Protein AF-0000000085126436 (afdb_homodimer)

Nearest PDB structures (foldseek):
  7vwo-assembly3_I  TM=9.308E-01  e=1.544E-11  Mycobacterium tuberculosis H37Rv
  5x3t-assembly1_H  TM=7.734E-01  e=1.158E-04  Mycobacterium tuberculosis H37Rv
  5k8j-assembly1_B  TM=7.177E-01  e=8.552E-04  Caulobacter vibrioides CB15
  2fe1-assembly1_A-2  TM=6.523E-01  e=5.975E-03  Pyrobaculum aerophilum str. IM2
  3dbo-assembly1_B  TM=6.060E-01  e=8.595E-02  Mycobacterium tuberculosis H37Rv

InterPro domains:
  IPR002716 PIN domain [PF01850] (3-133)
  IPR006226 PIN domain toxin [TIGR00028] (2-133)
  IPR022907 VapC family [MF_00265] (1-141)
  IPR029060 PIN-like domain superfamily [SSF88723] (4-133)

Solvent-accessible surface area (backbone atoms only — not comparable to full-atom values): 15044 Å² total; per-residue (Å²): 63,29,66,38,42,67,36,53,50,21,40,72,31,85,86,36,88,43,13,67,61,29,34,53,49,49,53,50,46,47,54,42,5,59,70,68,51,46,30,36,46,43,59,68,34,55,51,47,36,49,18,51,48,29,16,66,90,77,27,92,73,39,45,54,55,68,57,51,50,48,52,51,50,54,50,58,68,35,59,42,33,40,66,34,76,47,46,77,26,56,69,47,31,54,48,50,34,63,76,66,67,41,44,19,86,42,34,66,59,42,46,53,41,13,44,26,63,69,69,70,37,31,39,36,28,69,58,68,72,49,64,80,69,36,57,73,92,30,47,45,68,48,76,78,117,63,30,66,37,40,67,36,52,49,20,39,72,31,85,86,35,89,42,13,67,60,28,34,53,49,51,53,49,46,47,54,41,6,58,71,68,50,46,32,34,45,44,60,68,35,55,50,48,35,50,19,50,49,30,16,65,90,77,27,93,74,40,44,54,55,68,58,52,51,49,51,51,50,54,50,57,68,35,59,42,34,40,65,34,78,46,47,76,28,58,69,47,28,54,48,51,35,63,76,65,68,42,44,20,88,42,34,66,60,44,45,54,41,13,42,27,62,70,70,69,36,31,39,37,29,68,60,67,69,49,64,81,68,36,57,72,92,31,47,44,68,49,75,76,117

Sequence (290 aa):
MTPDVNLLVAASRSDHPHHSVARDWLEQAMADASQGVLLKLQPMVVASFLRLVTHPKIFVNPTPMAEALRFIDALLASPGVEQAVLGAEWPALRQLCADKALAANDVPDAWLAAAAIHQGEHVVSFDADFKRLLPRSQFTRLAPQMTPDVNLLVAASRSDHPHHSVARDWLEQAMADASQGVLLKLQPMVVASFLRLVTHPKIFVNPTPMAEALRFIDALLASPGVEQAVLGAEWPALRQLCADKALAANDVPDAWLAAAAIHQGEHVVSFDADFKRLLPRSQFTRLAPQ

Radius of gyration: 18.79 Å; Cα contacts (8 Å, |Δi|>4): 500; chains: 2; bounding box: 41×54×47 Å

pLDDT: mean 96.48, std 4.29, range [61.47, 98.81]

Foldseek 3Di:
DEEALVLLLLCLDPPHQQNVLSVVVLVVCLVVLQVPNAYEYEPVSLVVNLPQQQPCVNDVDRDDSVSSVVSVVVQCPGHRYYYDDDDPLVVQLVCLCVVVVDDDPCSVLSSVLSSCVVVVAAYEECDPCCVSRHPPSRYDHRDRD/DEEALVLLLLCLDPPRQQNVLSVVVLVVCLVVLQVPNAYEYEPVSLVVNLPQQQPCVNDVDRDDSVSSVVSVVVQCVGHRYYYDDDDPLVVQLVCLCVVVVDDDPCSVLSSVLSSCVVVVAAYEECDPCCVSRHPPSRYDHRDRD

Structure (mmCIF, N/CA/C/O backbone):
data_AF-0000000085126436-model_v1
#
loop_
_entity.id
_entity.type
_entity.pdbx_description
1 polymer 'Ribonuclease VapC'
#
loop_
_atom_site.group_PDB
_atom_site.id
_atom_site.type_symbol
_atom_site.label_atom_id
_atom_site.label_alt_id
_atom_site.label_comp_id
_atom_site.label_asym_id
_atom_site.label_entity_id
_atom_sit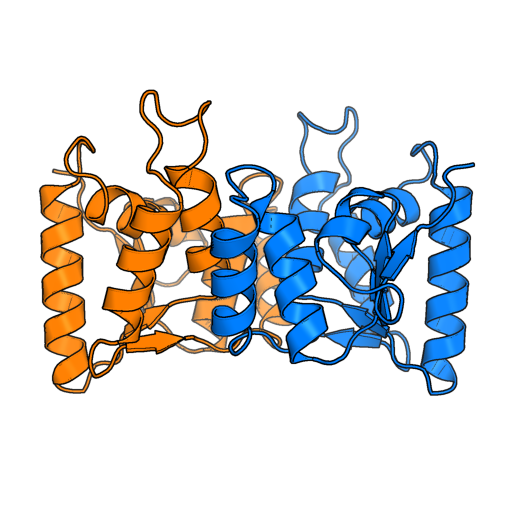e.label_seq_id
_atom_site.pdbx_PDB_ins_code
_atom_site.Cartn_x
_atom_site.Cartn_y
_atom_site.Cartn_z
_atom_site.occupancy
_atom_site.B_iso_or_equiv
_atom_site.auth_seq_id
_atom_site.auth_comp_id
_atom_site.auth_asym_id
_atom_site.auth_atom_id
_atom_site.pdbx_PDB_model_num
ATOM 1 N N . MET A 1 1 ? 9.5 -16.156 0.396 1 95.75 1 MET A N 1
ATOM 2 C CA . MET A 1 1 ? 9.367 -15.633 -0.962 1 95.75 1 MET A CA 1
ATOM 3 C C . MET A 1 1 ? 8.117 -14.773 -1.099 1 95.75 1 MET A C 1
ATOM 5 O O . MET A 1 1 ? 7.098 -15.047 -0.456 1 95.75 1 MET A O 1
ATOM 9 N N . THR A 1 2 ? 8.203 -13.773 -1.992 1 98.12 2 THR A N 1
ATOM 10 C CA . THR A 1 2 ? 7.055 -12.898 -2.215 1 98.12 2 THR A CA 1
ATOM 11 C C . THR A 1 2 ? 6.996 -12.438 -3.67 1 98.12 2 THR A C 1
ATOM 13 O O . THR A 1 2 ? 8 -11.984 -4.223 1 98.12 2 THR A O 1
ATOM 16 N N . PRO A 1 3 ? 5.863 -12.617 -4.336 1 98.56 3 PRO A N 1
ATOM 17 C CA . PRO A 1 3 ? 5.715 -12.172 -5.723 1 98.56 3 PRO A CA 1
ATOM 18 C C . PRO A 1 3 ? 5.426 -10.68 -5.836 1 98.56 3 PRO A C 1
ATOM 20 O O . PRO A 1 3 ? 4.742 -10.109 -4.98 1 98.56 3 PRO A O 1
ATOM 23 N N . ASP A 1 4 ? 5.93 -10.086 -6.902 1 98.12 4 ASP A N 1
ATOM 24 C CA . ASP A 1 4 ? 5.496 -8.742 -7.277 1 98.12 4 ASP A CA 1
ATOM 25 C C . ASP A 1 4 ? 4.098 -8.766 -7.891 1 98.12 4 ASP A C 1
ATOM 27 O O . ASP A 1 4 ? 3.584 -9.836 -8.227 1 98.12 4 ASP A O 1
ATOM 31 N N . VAL A 1 5 ? 3.588 -7.598 -8.117 1 98.25 5 VAL A N 1
ATOM 32 C CA . VAL A 1 5 ? 2.191 -7.5 -8.531 1 98.25 5 VAL A CA 1
ATOM 33 C C . VAL A 1 5 ? 2.043 -7.988 -9.969 1 98.25 5 VAL A C 1
ATOM 35 O O . VAL A 1 5 ? 1.067 -8.664 -10.305 1 98.25 5 VAL A O 1
ATOM 38 N N . ASN A 1 6 ? 3.031 -7.719 -10.805 1 96.19 6 ASN A N 1
ATOM 39 C CA . ASN A 1 6 ? 2.928 -8.102 -12.211 1 96.19 6 ASN A CA 1
ATOM 40 C C . ASN A 1 6 ? 2.881 -9.617 -12.383 1 96.19 6 ASN A C 1
ATOM 42 O O . ASN A 1 6 ? 2.242 -10.117 -13.305 1 96.19 6 ASN A O 1
ATOM 46 N N . LEU A 1 7 ? 3.543 -10.273 -11.516 1 97.56 7 LEU A N 1
ATOM 47 C CA . LEU A 1 7 ? 3.52 -11.734 -11.555 1 97.56 7 LEU A CA 1
ATOM 48 C C . LEU A 1 7 ? 2.129 -12.266 -11.219 1 97.56 7 LEU A C 1
ATOM 50 O O . LEU A 1 7 ? 1.627 -13.164 -11.891 1 97.56 7 LEU A O 1
ATOM 54 N N . LEU A 1 8 ? 1.479 -11.688 -10.227 1 98.38 8 LEU A N 1
ATOM 55 C CA . LEU A 1 8 ? 0.127 -12.102 -9.867 1 98.38 8 LEU A CA 1
ATOM 56 C C . LEU A 1 8 ? -0.859 -11.766 -10.977 1 98.38 8 LEU A C 1
ATOM 58 O O . LEU A 1 8 ? -1.759 -12.547 -11.281 1 98.38 8 LEU A O 1
ATOM 62 N N . VAL A 1 9 ? -0.71 -10.562 -11.539 1 98.25 9 VAL A N 1
ATOM 63 C CA . VAL A 1 9 ? -1.564 -10.156 -12.648 1 98.25 9 VAL A CA 1
ATOM 64 C C . VAL A 1 9 ? -1.434 -11.164 -13.797 1 98.25 9 VAL A C 1
ATOM 66 O O . VAL A 1 9 ? -2.438 -11.672 -14.305 1 98.25 9 VAL A O 1
ATOM 69 N N . ALA A 1 10 ? -0.238 -11.5 -14.156 1 97.62 10 ALA A N 1
ATOM 70 C CA . ALA A 1 10 ? 0.021 -12.43 -15.242 1 97.62 10 ALA A CA 1
ATOM 71 C C . ALA A 1 10 ? -0.534 -13.82 -14.922 1 97.62 10 ALA A C 1
ATOM 73 O O . ALA A 1 10 ? -1.089 -14.484 -15.797 1 97.62 10 ALA A O 1
ATOM 74 N N . ALA A 1 11 ? -0.375 -14.258 -13.688 1 98.06 11 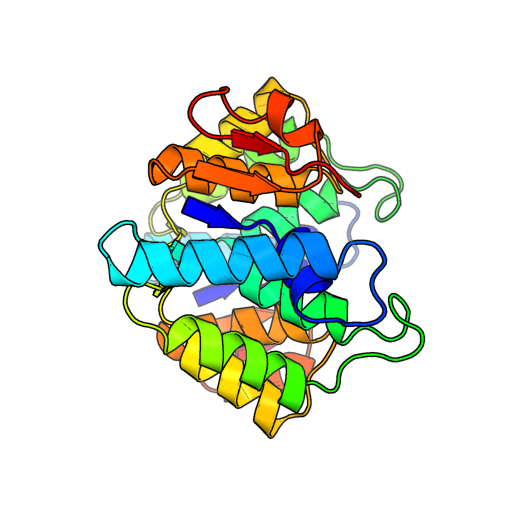ALA A N 1
ATOM 75 C CA . ALA A 1 11 ? -0.812 -15.586 -13.273 1 98.06 11 ALA A CA 1
ATOM 76 C C . ALA A 1 11 ? -2.336 -15.688 -13.266 1 98.06 11 ALA A C 1
ATOM 78 O O . ALA A 1 11 ? -2.895 -16.766 -13.5 1 98.06 11 ALA A O 1
ATOM 79 N N . SER A 1 12 ? -3.008 -14.555 -13.023 1 97.81 12 SER A N 1
ATOM 80 C CA . SER A 1 12 ? -4.453 -14.562 -12.82 1 97.81 12 SER A CA 1
ATOM 81 C C . SER A 1 12 ? -5.203 -14.445 -14.141 1 97.81 12 SER A C 1
ATOM 83 O O . SER A 1 12 ? -6.395 -14.758 -14.211 1 97.81 12 SER A O 1
ATOM 85 N N . ARG A 1 13 ? -4.539 -13.953 -15.117 1 96.06 13 ARG A N 1
ATOM 86 C CA . ARG A 1 13 ? -5.215 -13.664 -16.375 1 96.06 13 ARG A CA 1
ATOM 87 C C . ARG A 1 13 ? -4.707 -14.57 -17.5 1 96.06 13 ARG A C 1
ATOM 89 O O . ARG A 1 13 ? -3.559 -14.445 -17.938 1 96.06 13 ARG A O 1
ATOM 96 N N . SER A 1 14 ? -5.57 -15.328 -18.109 1 93.56 14 SER A N 1
ATOM 97 C CA . SER A 1 14 ? -5.191 -16.281 -19.141 1 93.56 14 SER A CA 1
ATOM 98 C C . SER A 1 14 ? -4.801 -15.578 -20.438 1 93.56 14 SER A C 1
ATOM 100 O O . SER A 1 14 ? -4.105 -16.156 -21.281 1 93.56 14 SER A O 1
ATOM 102 N N . ASP A 1 15 ? -5.27 -14.352 -20.672 1 92.69 15 ASP A N 1
ATOM 103 C CA . ASP A 1 15 ? -4.984 -13.609 -21.891 1 92.69 15 ASP A CA 1
ATOM 104 C C . ASP A 1 15 ? -3.674 -12.828 -21.766 1 92.69 15 ASP A C 1
ATOM 106 O O . ASP A 1 15 ? -3.234 -12.188 -22.734 1 92.69 15 ASP A O 1
ATOM 110 N N . HIS A 1 16 ? -3.051 -12.914 -20.641 1 93.25 16 HIS A N 1
ATOM 111 C CA . HIS A 1 16 ? -1.775 -12.234 -20.453 1 93.25 16 HIS A CA 1
ATOM 112 C C . HIS A 1 16 ? -0.648 -12.961 -21.172 1 93.25 16 HIS A C 1
ATOM 114 O O . HIS A 1 16 ? -0.57 -14.195 -21.125 1 93.25 16 HIS A O 1
ATOM 120 N N . PRO A 1 17 ? 0.275 -12.258 -21.766 1 92.81 17 PRO A N 1
ATOM 121 C CA . PRO A 1 17 ? 1.349 -12.883 -22.547 1 92.81 17 PRO A CA 1
ATOM 122 C C . PRO A 1 17 ? 2.246 -13.781 -21.703 1 92.81 17 PRO A C 1
ATOM 124 O O . PRO A 1 17 ? 2.791 -14.766 -22.203 1 92.81 17 PRO A O 1
ATOM 127 N N . HIS A 1 18 ? 2.385 -13.484 -20.438 1 94.62 18 HIS A N 1
ATOM 128 C CA . HIS A 1 18 ? 3.27 -14.234 -19.562 1 94.62 18 HIS A CA 1
ATOM 129 C C . HIS A 1 18 ? 2.477 -15.148 -18.625 1 94.62 18 HIS A C 1
ATOM 131 O O . HIS A 1 18 ? 2.959 -15.523 -17.562 1 94.62 18 HIS A O 1
ATOM 137 N N . HIS A 1 19 ? 1.284 -15.453 -19.031 1 96.44 19 HIS A N 1
ATOM 138 C CA . HIS A 1 19 ? 0.383 -16.203 -18.172 1 96.44 19 HIS A CA 1
ATOM 139 C C . HIS A 1 19 ? 0.98 -17.562 -17.797 1 96.44 19 HIS A C 1
ATOM 141 O O . HIS A 1 19 ? 1.058 -17.906 -16.625 1 96.44 19 HIS A O 1
ATOM 147 N N . SER A 1 20 ? 1.48 -18.266 -18.766 1 96.31 20 SER A N 1
ATOM 148 C CA . SER A 1 20 ? 1.938 -19.625 -18.531 1 96.31 20 SER A CA 1
ATOM 149 C C . SER A 1 20 ? 3.111 -19.672 -17.562 1 96.31 20 SER A C 1
ATOM 151 O O . SER A 1 20 ? 3.107 -20.438 -16.594 1 96.31 20 SER A O 1
ATOM 153 N N . VAL A 1 21 ? 4.055 -18.812 -17.734 1 96.5 21 VAL A N 1
ATOM 154 C CA . VAL A 1 21 ? 5.242 -18.797 -16.891 1 96.5 21 VAL A CA 1
ATOM 155 C C . VAL A 1 21 ? 4.859 -18.344 -15.484 1 96.5 21 VAL A C 1
ATOM 157 O O . VAL A 1 21 ? 5.336 -18.906 -14.492 1 96.5 21 VAL A O 1
ATOM 160 N N . ALA A 1 22 ? 4.039 -17.375 -15.367 1 97.81 22 ALA A N 1
ATOM 161 C CA . ALA A 1 22 ? 3.607 -16.844 -14.078 1 97.81 22 ALA A CA 1
ATOM 162 C C . ALA A 1 22 ? 2.789 -17.875 -13.312 1 97.81 22 ALA A C 1
ATOM 164 O O . ALA A 1 22 ? 2.998 -18.078 -12.109 1 97.81 22 ALA A O 1
ATOM 165 N N . ARG A 1 23 ? 1.907 -18.531 -14.047 1 97.44 23 ARG A N 1
ATOM 166 C CA . ARG A 1 23 ? 1.066 -19.547 -13.43 1 97.44 23 ARG A CA 1
ATOM 167 C C . ARG A 1 23 ? 1.904 -20.719 -12.93 1 97.44 23 ARG A C 1
ATOM 169 O O . ARG A 1 23 ? 1.708 -21.203 -11.812 1 97.44 23 ARG A O 1
ATOM 176 N N . ASP A 1 24 ? 2.758 -21.141 -13.742 1 97.31 24 ASP A N 1
ATOM 177 C CA . ASP A 1 24 ? 3.629 -22.25 -13.367 1 97.31 24 ASP A CA 1
ATOM 178 C C . ASP A 1 24 ? 4.441 -21.922 -12.117 1 97.31 24 ASP A C 1
ATOM 180 O O . ASP A 1 24 ? 4.555 -22.734 -11.211 1 97.31 24 ASP A O 1
ATOM 184 N N . TRP A 1 25 ? 4.984 -20.766 -12.086 1 97.62 25 TRP A N 1
ATOM 185 C CA . TRP A 1 25 ? 5.75 -20.328 -10.922 1 97.62 25 TRP A CA 1
ATOM 186 C C . TRP A 1 25 ? 4.871 -20.297 -9.672 1 97.62 25 TRP A C 1
ATOM 188 O O . TRP A 1 25 ? 5.273 -20.781 -8.609 1 97.62 25 TRP A O 1
ATOM 198 N N . LEU A 1 26 ? 3.73 -19.719 -9.805 1 97.94 26 LEU A N 1
ATOM 199 C CA . LEU A 1 26 ? 2.836 -19.578 -8.664 1 97.94 26 LEU A CA 1
ATOM 200 C C . LEU A 1 26 ? 2.416 -20.938 -8.125 1 97.94 26 LEU A C 1
ATOM 202 O O . LEU A 1 26 ? 2.387 -21.141 -6.91 1 97.94 26 LEU A O 1
ATOM 206 N N . GLU A 1 27 ? 2.109 -21.828 -9.008 1 97.31 27 GLU A N 1
ATOM 207 C CA . GLU A 1 27 ? 1.733 -23.188 -8.609 1 97.31 27 GLU A CA 1
ATOM 208 C C . GLU A 1 27 ? 2.873 -23.875 -7.867 1 97.31 27 GLU A C 1
ATOM 210 O O . GLU A 1 27 ? 2.648 -24.531 -6.848 1 97.31 27 GLU A O 1
ATOM 215 N N . GLN A 1 28 ? 4.012 -23.703 -8.391 1 97.44 28 GLN A N 1
ATOM 216 C CA . GLN A 1 28 ? 5.176 -24.281 -7.727 1 97.44 28 GLN A CA 1
ATOM 217 C C . GLN A 1 28 ? 5.418 -23.625 -6.367 1 97.44 28 GLN A C 1
ATOM 219 O O . GLN A 1 28 ? 5.734 -24.312 -5.391 1 97.44 28 GLN A O 1
ATOM 224 N N . ALA A 1 29 ? 5.336 -22.297 -6.312 1 97.5 29 ALA A N 1
ATOM 225 C CA . ALA A 1 29 ? 5.52 -21.578 -5.062 1 97.5 29 ALA A CA 1
ATOM 226 C C . ALA A 1 29 ? 4.52 -22.031 -4.008 1 97.5 29 ALA A C 1
ATOM 228 O O . ALA A 1 29 ? 4.863 -22.172 -2.832 1 97.5 29 ALA A O 1
ATOM 229 N N . MET A 1 30 ? 3.303 -22.297 -4.457 1 97 30 MET A N 1
ATOM 230 C CA . MET A 1 30 ? 2.266 -22.766 -3.545 1 97 30 MET A CA 1
ATOM 231 C C . MET A 1 30 ? 2.564 -24.188 -3.066 1 97 30 MET A C 1
ATOM 233 O O . MET A 1 30 ? 2.348 -24.5 -1.897 1 97 30 MET A O 1
ATOM 237 N N . ALA A 1 31 ? 3.023 -24.984 -3.977 1 97.12 31 ALA A N 1
ATOM 238 C CA . ALA A 1 31 ? 3.422 -26.328 -3.602 1 97.12 31 ALA A CA 1
ATOM 239 C C . ALA A 1 31 ? 4.562 -26.312 -2.59 1 97.12 31 ALA A C 1
ATOM 241 O O . ALA A 1 31 ? 4.539 -27.047 -1.599 1 97.12 31 ALA A O 1
ATOM 242 N N . ASP A 1 32 ? 5.547 -25.516 -2.824 1 97.25 32 ASP A N 1
ATOM 243 C CA . ASP A 1 32 ? 6.676 -25.375 -1.91 1 97.25 32 ASP A CA 1
ATOM 244 C C . ASP A 1 32 ? 6.219 -24.844 -0.553 1 97.25 32 ASP A C 1
ATOM 246 O O . ASP A 1 32 ? 6.734 -25.266 0.487 1 97.25 32 ASP A O 1
ATOM 250 N N . ALA A 1 33 ? 5.301 -23.875 -0.624 1 96.69 33 ALA A N 1
ATOM 251 C CA . ALA A 1 33 ? 4.773 -23.297 0.609 1 96.69 33 ALA A CA 1
ATOM 252 C C . ALA A 1 33 ? 4.133 -24.359 1.489 1 96.69 33 ALA A C 1
ATOM 254 O O . ALA A 1 33 ? 4.27 -24.328 2.715 1 96.69 33 ALA A O 1
ATOM 255 N N . SER A 1 34 ? 3.477 -25.266 0.852 1 95.69 34 SER A N 1
ATOM 256 C CA . SER A 1 34 ? 2.826 -26.344 1.591 1 95.69 34 SER A CA 1
ATOM 257 C C . SER A 1 34 ? 3.852 -27.266 2.223 1 95.69 34 SER A C 1
ATOM 259 O O . SER A 1 34 ? 3.523 -28.047 3.125 1 95.69 34 SER A O 1
ATOM 261 N N . GLN A 1 35 ? 5.047 -27.141 1.757 1 96.06 35 GLN A N 1
ATOM 262 C CA . GLN A 1 35 ? 6.113 -28 2.266 1 96.06 35 GLN A CA 1
ATOM 263 C C . GLN A 1 35 ? 7.059 -27.234 3.178 1 96.06 35 GLN A C 1
ATOM 265 O O . GLN A 1 35 ? 8.125 -27.719 3.537 1 96.06 35 GLN A O 1
ATOM 270 N N . GLY A 1 36 ? 6.762 -26.047 3.459 1 93.75 36 GLY A N 1
ATOM 271 C CA . GLY A 1 36 ? 7.52 -25.375 4.504 1 93.75 36 GLY A CA 1
ATOM 272 C C . GLY A 1 36 ? 8.195 -24.094 4.027 1 93.75 36 GLY A C 1
ATOM 273 O O . GLY A 1 36 ? 8.664 -23.297 4.836 1 93.75 36 GLY A O 1
ATOM 274 N N . VAL A 1 37 ? 8.328 -23.891 2.715 1 93.88 37 VAL A N 1
ATOM 275 C CA . VAL A 1 37 ? 8.867 -22.641 2.188 1 93.88 37 VAL A CA 1
ATOM 276 C C . VAL A 1 37 ? 7.746 -21.609 2.049 1 93.88 37 VAL A C 1
ATOM 278 O O . VAL A 1 37 ? 7.125 -21.5 0.989 1 93.88 37 VAL A O 1
ATOM 281 N N . LEU A 1 38 ? 7.574 -20.828 2.982 1 95.81 38 LEU A N 1
ATOM 282 C CA . LEU A 1 38 ? 6.402 -19.953 3.084 1 95.81 38 LEU A CA 1
ATOM 283 C C . LEU A 1 38 ? 6.34 -18.984 1.909 1 95.81 38 LEU A C 1
ATOM 285 O O . LEU A 1 38 ? 7.375 -18.5 1.442 1 95.81 38 LEU A O 1
ATOM 289 N N . LEU A 1 39 ? 5.184 -18.766 1.396 1 98.12 39 LEU A N 1
ATOM 290 C CA . LEU A 1 39 ? 4.871 -17.719 0.421 1 98.12 39 LEU A CA 1
ATOM 291 C C . LEU A 1 39 ? 4.141 -16.562 1.081 1 98.12 39 LEU A C 1
ATOM 293 O O . LEU A 1 39 ? 3.057 -16.734 1.644 1 98.12 39 LEU A O 1
ATOM 297 N N . LYS A 1 40 ? 4.75 -15.414 1.024 1 98.19 40 LYS A N 1
ATOM 298 C CA . LYS A 1 40 ? 4.172 -14.234 1.674 1 98.19 40 LYS A CA 1
ATOM 299 C C . LYS A 1 40 ? 3.551 -13.289 0.648 1 98.19 40 LYS A C 1
ATOM 301 O O . LYS A 1 40 ? 4.207 -12.898 -0.316 1 98.19 40 LYS A O 1
ATOM 306 N N . LEU A 1 41 ? 2.307 -13 0.815 1 98.38 41 LEU A N 1
ATOM 307 C CA . LEU A 1 41 ? 1.652 -11.961 0.023 1 98.38 41 LEU A CA 1
ATOM 308 C C . LEU A 1 41 ? 1.705 -10.617 0.736 1 98.38 41 LEU A C 1
ATOM 310 O O . LEU A 1 41 ? 1.161 -10.469 1.833 1 98.38 41 LEU A O 1
ATOM 314 N N . GLN A 1 42 ? 2.357 -9.719 0.099 1 98.69 42 GLN A N 1
ATOM 315 C CA . GLN A 1 42 ? 2.441 -8.375 0.677 1 98.69 42 GLN A CA 1
ATOM 316 C C . GLN A 1 42 ? 1.123 -7.629 0.519 1 98.69 42 GLN A C 1
ATOM 318 O O . GLN A 1 42 ? 0.5 -7.672 -0.544 1 98.69 42 GLN A O 1
ATOM 323 N N . PRO A 1 43 ? 0.708 -6.812 1.547 1 98.69 43 PRO A N 1
ATOM 324 C CA . PRO A 1 43 ? -0.555 -6.07 1.467 1 98.69 43 PRO A CA 1
ATOM 325 C C . PRO A 1 43 ? -0.62 -5.145 0.256 1 98.69 43 PRO A C 1
ATOM 327 O O . PRO A 1 43 ? -1.654 -5.066 -0.411 1 98.69 43 PRO A O 1
ATOM 330 N N . MET A 1 44 ? 0.469 -4.473 -0.057 1 98.62 44 MET A N 1
ATOM 331 C CA . MET A 1 44 ? 0.424 -3.531 -1.172 1 98.62 44 MET A CA 1
ATOM 332 C C . MET A 1 44 ? 0.322 -4.27 -2.502 1 98.62 44 MET A C 1
ATOM 334 O O . MET A 1 44 ? -0.242 -3.744 -3.465 1 98.62 44 MET A O 1
ATOM 338 N N . VAL A 1 45 ? 0.841 -5.492 -2.578 1 98.75 45 VAL A N 1
ATOM 339 C CA . VAL A 1 45 ? 0.754 -6.289 -3.797 1 98.75 45 VAL A CA 1
ATOM 340 C C . VAL A 1 45 ? -0.687 -6.746 -4.016 1 98.75 45 VAL A C 1
ATOM 342 O O . VAL A 1 45 ? -1.206 -6.676 -5.133 1 98.75 45 VAL A O 1
ATOM 345 N N . VAL A 1 46 ? -1.343 -7.141 -2.922 1 98.75 46 VAL A N 1
ATOM 346 C CA . VAL A 1 46 ? -2.736 -7.57 -2.984 1 98.75 46 VAL A CA 1
ATOM 347 C C . VAL A 1 46 ? -3.615 -6.406 -3.434 1 98.75 46 VAL A C 1
ATOM 349 O O . VAL A 1 46 ? -4.414 -6.543 -4.363 1 98.75 46 VAL A O 1
ATOM 352 N N . ALA A 1 47 ? -3.471 -5.25 -2.809 1 98.75 47 ALA A N 1
ATOM 353 C CA . ALA A 1 47 ? -4.27 -4.074 -3.158 1 98.75 47 ALA A CA 1
ATOM 354 C C . ALA A 1 47 ? -3.994 -3.635 -4.594 1 98.75 47 ALA A C 1
ATOM 356 O O . ALA A 1 47 ? -4.922 -3.305 -5.336 1 98.75 47 ALA A O 1
ATOM 357 N N . SER A 1 48 ? -2.74 -3.619 -5 1 98.62 48 SER A N 1
ATOM 358 C CA . SER A 1 48 ? -2.375 -3.238 -6.359 1 98.62 48 SER A CA 1
ATOM 359 C C . SER A 1 48 ? -2.936 -4.223 -7.383 1 98.62 48 SER A C 1
ATOM 361 O O . SER A 1 48 ? -3.379 -3.824 -8.461 1 98.62 48 SER A O 1
ATOM 363 N N . PHE A 1 49 ? -2.859 -5.504 -7.078 1 98.75 49 PHE A N 1
ATOM 364 C CA . PHE A 1 49 ? -3.436 -6.527 -7.941 1 98.75 49 PHE A CA 1
ATOM 365 C C . PHE A 1 49 ? -4.91 -6.25 -8.203 1 98.75 49 PHE A C 1
ATOM 367 O O . PHE A 1 49 ? -5.344 -6.199 -9.352 1 98.75 49 PHE A O 1
ATOM 374 N N . LEU A 1 50 ? -5.691 -6.02 -7.098 1 98.81 50 LEU A N 1
ATOM 375 C CA . LEU A 1 50 ? -7.113 -5.738 -7.234 1 98.81 50 LEU A CA 1
ATOM 376 C C . LEU A 1 50 ? -7.344 -4.504 -8.102 1 98.81 50 LEU A C 1
ATOM 378 O O . LEU A 1 50 ? -8.188 -4.523 -9.008 1 98.81 50 LEU A O 1
ATOM 382 N N . ARG A 1 51 ? -6.594 -3.516 -7.809 1 98.62 51 ARG A N 1
ATOM 383 C CA . ARG A 1 51 ? -6.738 -2.275 -8.562 1 98.62 51 ARG A CA 1
ATOM 384 C C . ARG A 1 51 ? -6.465 -2.5 -10.047 1 98.62 51 ARG A C 1
ATOM 386 O O . ARG A 1 51 ? -7.277 -2.127 -10.898 1 98.62 51 ARG A O 1
ATOM 393 N N . LEU A 1 52 ? -5.367 -3.133 -10.367 1 98 52 LEU A N 1
ATOM 394 C CA . LEU A 1 52 ? -4.898 -3.252 -11.742 1 98 52 LEU A CA 1
ATOM 395 C C . LEU A 1 52 ? -5.832 -4.141 -12.555 1 98 52 LEU A C 1
ATOM 397 O O . LEU A 1 52 ? -6.277 -3.754 -13.641 1 98 52 LEU A O 1
ATOM 401 N N . VAL A 1 53 ? -6.211 -5.266 -12.117 1 98.12 53 VAL A N 1
ATOM 402 C CA . VAL A 1 53 ? -6.918 -6.242 -12.938 1 98.12 53 VAL A CA 1
ATOM 403 C C . VAL A 1 53 ? -8.359 -5.793 -13.148 1 98.12 53 VAL A C 1
ATOM 405 O O . VAL A 1 53 ? -9.031 -6.25 -14.07 1 98.12 53 VAL A O 1
ATOM 408 N N . THR A 1 54 ? -8.836 -4.859 -12.266 1 98.38 54 THR A N 1
ATOM 409 C CA . THR A 1 54 ? -10.219 -4.406 -12.391 1 98.38 54 THR A CA 1
ATOM 410 C C . THR A 1 54 ? -10.289 -3.066 -13.117 1 98.38 54 THR A C 1
ATOM 412 O O . THR A 1 54 ? -11.367 -2.479 -13.25 1 98.38 54 THR A O 1
ATOM 415 N N . HIS A 1 55 ? -9.172 -2.602 -13.57 1 97.69 55 HIS A N 1
ATOM 416 C CA . HIS A 1 55 ? -9.109 -1.255 -14.125 1 97.69 55 HIS A CA 1
ATOM 417 C C . HIS A 1 55 ? -9.477 -1.255 -15.609 1 97.69 55 HIS A C 1
ATOM 419 O O . HIS A 1 55 ? -8.758 -1.829 -16.438 1 97.69 55 HIS A O 1
ATOM 425 N N . PRO A 1 56 ? -10.477 -0.514 -15.984 1 94.81 56 PRO A N 1
ATOM 426 C CA . PRO A 1 56 ? -10.945 -0.561 -17.375 1 94.81 56 PRO A CA 1
ATOM 427 C C . PRO A 1 56 ? -10 0.139 -18.344 1 94.81 56 PRO A C 1
ATOM 429 O O . PRO A 1 56 ? -10.078 -0.079 -19.547 1 94.81 56 PRO A O 1
ATOM 432 N N . LYS A 1 57 ? -9.172 0.986 -17.891 1 94.12 57 LYS A N 1
ATOM 433 C CA . LYS A 1 57 ? -8.219 1.667 -18.766 1 94.12 57 LYS A CA 1
ATOM 434 C C . LYS A 1 57 ? -6.945 0.849 -18.938 1 94.12 57 LYS A C 1
ATOM 436 O O . LYS A 1 57 ? -6.105 1.161 -19.781 1 94.12 57 LYS A O 1
ATOM 441 N N . ILE A 1 58 ? -6.734 -0.154 -18.109 1 91.62 58 ILE A N 1
ATOM 442 C CA . ILE A 1 58 ? -5.535 -0.986 -18.156 1 91.62 58 ILE A CA 1
ATOM 443 C C . ILE A 1 58 ? -5.824 -2.258 -18.953 1 91.62 58 ILE A C 1
ATOM 445 O O . ILE A 1 58 ? -4.988 -2.711 -19.734 1 91.62 58 ILE A O 1
ATOM 449 N N . PHE A 1 59 ? -7.043 -2.771 -18.766 1 91.19 59 PHE A N 1
ATOM 450 C CA . PHE A 1 59 ? -7.445 -3.963 -19.516 1 91.19 59 PHE A CA 1
ATOM 451 C C . PHE A 1 59 ? -8.75 -3.721 -20.266 1 91.19 59 PHE A C 1
ATOM 453 O O . PHE A 1 59 ? -9.703 -3.189 -19.688 1 91.19 59 PHE A O 1
ATOM 460 N N . VAL A 1 60 ? -8.742 -4.164 -21.453 1 90.31 60 VAL A N 1
ATOM 461 C CA . VAL A 1 60 ? -9.938 -4.043 -22.281 1 90.31 60 VAL A CA 1
ATOM 462 C C . VAL A 1 60 ? -11.102 -4.777 -21.609 1 90.31 60 VAL A C 1
ATOM 464 O O . VAL A 1 60 ? -12.227 -4.27 -21.578 1 90.31 60 VAL A O 1
ATOM 467 N N . ASN A 1 61 ? -10.797 -5.883 -21.156 1 93.69 61 ASN A N 1
ATOM 468 C CA . ASN A 1 61 ? -11.75 -6.652 -20.359 1 93.69 61 ASN A CA 1
ATOM 469 C C . ASN A 1 61 ? -11.289 -6.785 -18.906 1 93.69 61 ASN A C 1
ATOM 471 O O . ASN A 1 61 ? -10.656 -7.777 -18.531 1 93.69 61 ASN A O 1
ATOM 475 N N . PRO A 1 62 ? -11.711 -5.891 -18.141 1 96.06 62 PRO A N 1
ATOM 476 C CA . PRO A 1 62 ? -11.273 -5.977 -16.75 1 96.06 62 PRO A CA 1
ATOM 477 C C . PRO A 1 62 ? -11.828 -7.203 -16.031 1 96.06 62 PRO A C 1
ATOM 479 O O . PRO A 1 62 ? -12.938 -7.652 -16.328 1 96.06 62 PRO A O 1
ATOM 482 N N . THR A 1 63 ? -11.055 -7.703 -15.148 1 97.25 63 THR A N 1
ATOM 483 C CA . THR A 1 63 ? -11.523 -8.781 -14.289 1 97.25 63 THR A CA 1
ATOM 484 C C . THR A 1 63 ? -12.609 -8.289 -13.336 1 97.25 63 THR A C 1
ATOM 486 O O . THR A 1 63 ? -12.438 -7.266 -12.672 1 97.25 63 THR A O 1
ATOM 489 N N . PRO A 1 64 ? -13.75 -9 -13.375 1 97.25 64 PRO A N 1
ATOM 490 C CA . PRO A 1 64 ? -14.719 -8.625 -12.344 1 97.25 64 PRO A CA 1
ATOM 491 C C . PRO A 1 64 ? -14.141 -8.711 -10.938 1 97.25 64 PRO A C 1
ATOM 493 O O . PRO A 1 64 ? -13.383 -9.641 -10.633 1 97.25 64 PRO A O 1
ATOM 496 N N . MET A 1 65 ? -14.492 -7.762 -10.086 1 98.19 65 MET A N 1
ATOM 497 C CA . MET A 1 65 ? -13.945 -7.707 -8.727 1 98.19 65 MET A CA 1
ATOM 498 C C . MET A 1 65 ? -14.172 -9.023 -8 1 98.19 65 MET A C 1
ATOM 500 O O . MET A 1 65 ? -13.281 -9.523 -7.309 1 98.19 65 MET A O 1
ATOM 504 N N . ALA A 1 66 ? -15.328 -9.609 -8.148 1 97.88 66 ALA A N 1
ATOM 505 C CA . ALA A 1 66 ? -15.641 -10.867 -7.48 1 97.88 66 ALA A CA 1
ATOM 506 C C . ALA A 1 66 ? -14.617 -11.945 -7.848 1 97.88 66 ALA A C 1
ATOM 508 O O . ALA A 1 66 ? -14.219 -12.742 -7 1 97.88 66 ALA A O 1
ATOM 509 N N . GLU A 1 67 ? -14.227 -11.977 -9.062 1 97.94 67 GLU A N 1
ATOM 510 C CA . GLU A 1 67 ? -13.242 -12.953 -9.531 1 97.94 67 GLU A CA 1
ATOM 511 C C . GLU A 1 67 ? -11.852 -12.633 -9 1 97.94 67 GLU A C 1
ATOM 513 O O . GLU A 1 67 ? -11.102 -13.539 -8.633 1 97.94 67 GLU A O 1
ATOM 518 N N . ALA A 1 68 ? -11.492 -11.375 -9 1 98.56 68 ALA A N 1
ATOM 519 C CA . ALA A 1 68 ? -10.211 -10.961 -8.445 1 98.56 68 ALA A CA 1
ATOM 520 C C . ALA A 1 68 ? -10.102 -11.328 -6.969 1 98.56 68 ALA A C 1
ATOM 522 O O . ALA A 1 68 ? -9.062 -11.828 -6.523 1 98.56 68 ALA A O 1
ATOM 523 N N . LEU A 1 69 ? -11.188 -11.102 -6.227 1 98.69 69 LEU A N 1
ATOM 524 C CA . LEU A 1 69 ? -11.227 -11.461 -4.812 1 98.69 69 LEU A CA 1
ATOM 525 C C . LEU A 1 69 ? -11.078 -12.969 -4.629 1 98.69 69 LEU A C 1
ATOM 527 O O . LEU A 1 69 ? -10.375 -13.422 -3.727 1 98.69 69 LEU A O 1
ATOM 531 N N . ARG A 1 70 ? -11.711 -13.75 -5.453 1 98.25 70 ARG A N 1
ATOM 532 C CA . ARG A 1 70 ? -11.641 -15.203 -5.371 1 98.25 70 ARG A CA 1
ATOM 533 C C . ARG A 1 70 ? -10.211 -15.695 -5.594 1 98.25 70 ARG A C 1
ATOM 535 O O . ARG A 1 70 ? -9.781 -16.672 -4.973 1 98.25 70 ARG A O 1
ATOM 542 N N . PHE A 1 71 ? -9.586 -15.047 -6.484 1 98.56 71 PHE A N 1
ATOM 543 C CA . PHE A 1 71 ? -8.195 -15.398 -6.75 1 98.56 71 PHE A CA 1
ATOM 544 C C . PHE A 1 71 ? -7.336 -15.203 -5.508 1 98.56 71 PHE A C 1
ATOM 546 O O . PHE A 1 71 ? -6.57 -16.094 -5.125 1 98.56 71 PHE A O 1
ATOM 553 N N . ILE A 1 72 ? -7.461 -14.102 -4.84 1 98.69 72 ILE A N 1
ATOM 554 C CA . ILE A 1 72 ? -6.684 -13.805 -3.641 1 98.69 72 ILE A CA 1
ATOM 555 C C . ILE A 1 72 ? -7.117 -14.734 -2.508 1 98.69 72 ILE A C 1
ATOM 557 O O . ILE A 1 72 ? -6.281 -15.242 -1.755 1 98.69 72 ILE A O 1
ATOM 561 N N . ASP A 1 73 ? -8.406 -14.977 -2.416 1 98.38 73 ASP A N 1
ATOM 562 C CA . ASP A 1 73 ? -8.914 -15.914 -1.426 1 98.38 73 ASP A CA 1
ATOM 563 C C . ASP A 1 73 ? -8.242 -17.281 -1.571 1 98.38 73 ASP A C 1
ATOM 565 O O . ASP A 1 73 ? -7.844 -17.891 -0.578 1 98.38 73 ASP A O 1
ATOM 569 N N . ALA A 1 74 ? -8.18 -17.719 -2.764 1 98.06 74 ALA A N 1
ATOM 570 C CA . ALA A 1 74 ? -7.602 -19.031 -3.041 1 98.06 74 ALA A CA 1
ATOM 571 C C . ALA A 1 74 ? -6.133 -19.078 -2.627 1 98.06 74 ALA A C 1
ATOM 573 O O . ALA A 1 74 ? -5.676 -20.078 -2.068 1 98.06 74 ALA A O 1
ATOM 574 N N . LEU A 1 75 ? -5.43 -18.047 -2.898 1 98.25 75 LEU A N 1
ATOM 575 C CA . LEU A 1 75 ? -4.031 -17.984 -2.494 1 98.25 75 LEU A CA 1
ATOM 576 C C . LEU A 1 75 ? -3.902 -18.031 -0.975 1 98.25 75 LEU A C 1
ATOM 578 O O . LEU A 1 75 ? -3.154 -18.844 -0.433 1 98.25 75 LEU A O 1
ATOM 582 N N . LEU A 1 76 ? -4.668 -17.203 -0.299 1 97.44 76 LEU A N 1
ATOM 583 C CA . LEU A 1 76 ? -4.531 -17.047 1.145 1 97.44 76 LEU A CA 1
ATOM 584 C C . LEU A 1 76 ? -5.062 -18.266 1.878 1 97.44 76 LEU A C 1
ATOM 586 O O . LEU A 1 76 ? -4.703 -18.516 3.033 1 97.44 76 LEU A O 1
ATOM 590 N N . ALA A 1 77 ? -5.871 -19.016 1.225 1 97 77 ALA A N 1
ATOM 591 C CA . ALA A 1 77 ? -6.422 -20.234 1.816 1 97 77 ALA A CA 1
ATOM 592 C C . ALA A 1 77 ? -5.434 -21.391 1.7 1 97 77 ALA A C 1
ATOM 594 O O . ALA A 1 77 ? -5.586 -22.406 2.369 1 97 77 ALA A O 1
ATOM 595 N N . SER A 1 78 ? -4.461 -21.219 0.891 1 97.19 78 SER A N 1
ATOM 596 C CA . SER A 1 78 ? -3.508 -22.297 0.636 1 97.19 78 SER A CA 1
ATOM 597 C C . SER A 1 78 ? -2.531 -22.469 1.796 1 97.19 78 SER A C 1
ATOM 599 O O . SER A 1 78 ? -2.064 -21.469 2.361 1 97.19 78 SER A O 1
ATOM 601 N N . PRO A 1 79 ? -2.225 -23.766 2.17 1 97.19 79 PRO A N 1
ATOM 602 C CA . PRO A 1 79 ? -1.248 -23.984 3.24 1 97.19 79 PRO A CA 1
ATOM 603 C C . PRO A 1 79 ? 0.104 -23.344 2.945 1 97.19 79 PRO A C 1
ATOM 605 O O . PRO A 1 79 ? 0.605 -23.438 1.821 1 97.19 79 PRO A O 1
ATOM 608 N N . GLY A 1 80 ? 0.62 -22.672 3.932 1 97.5 80 GLY A N 1
ATOM 609 C CA . GLY A 1 80 ? 1.946 -22.094 3.797 1 97.5 80 GLY A CA 1
ATOM 610 C C . GLY A 1 80 ? 1.933 -20.703 3.168 1 97.5 80 GLY A C 1
ATOM 611 O O . GLY A 1 80 ? 2.977 -20.062 3.055 1 97.5 80 GLY A O 1
ATOM 612 N N . VAL A 1 81 ? 0.752 -20.203 2.678 1 97.5 81 VAL A N 1
ATOM 613 C CA . VAL A 1 81 ? 0.623 -18.828 2.188 1 97.5 81 VAL A CA 1
ATOM 614 C C . VAL A 1 81 ? 0.139 -17.922 3.314 1 97.5 81 VAL A C 1
ATOM 616 O O . VAL A 1 81 ? -0.816 -18.25 4.02 1 97.5 81 VAL A O 1
ATOM 619 N N . GLU A 1 82 ? 0.856 -16.781 3.451 1 96.69 82 GLU A N 1
ATOM 620 C CA . GLU A 1 82 ? 0.51 -15.883 4.543 1 96.69 82 GLU A CA 1
ATOM 621 C C . GLU A 1 82 ? 0.502 -14.43 4.078 1 96.69 82 GLU A C 1
ATOM 623 O O . GLU A 1 82 ? 1.242 -14.062 3.162 1 96.69 82 GLU A O 1
ATOM 628 N N . GLN A 1 83 ? -0.372 -13.711 4.715 1 97.31 83 GLN A N 1
ATOM 629 C CA . GLN A 1 83 ? -0.294 -12.258 4.551 1 97.31 83 GLN A CA 1
ATOM 630 C C . GLN A 1 83 ? 0.864 -11.68 5.355 1 97.31 83 GLN A C 1
ATOM 632 O O . GLN A 1 83 ? 0.953 -11.891 6.57 1 97.31 83 GLN A O 1
ATOM 637 N N . ALA A 1 84 ? 1.735 -10.953 4.707 1 98.06 84 ALA A N 1
ATOM 638 C CA . ALA A 1 84 ? 2.867 -10.336 5.391 1 98.06 84 ALA A CA 1
ATOM 639 C C . ALA A 1 84 ? 2.414 -9.156 6.242 1 98.06 84 ALA A C 1
ATOM 641 O O . ALA A 1 84 ? 1.311 -8.633 6.059 1 98.06 84 ALA A O 1
ATOM 642 N N . VAL A 1 85 ? 3.242 -8.805 7.219 1 97.88 85 VAL A N 1
ATOM 643 C CA . VAL A 1 85 ? 2.984 -7.664 8.094 1 97.88 85 VAL A CA 1
ATOM 644 C C . VAL A 1 85 ? 3.857 -6.484 7.68 1 97.88 85 VAL A C 1
ATOM 646 O O . VAL A 1 85 ? 5.066 -6.633 7.488 1 97.88 85 VAL A O 1
ATOM 649 N N . LEU A 1 86 ? 3.227 -5.316 7.488 1 97.94 86 LEU A N 1
ATOM 650 C CA . LEU A 1 86 ? 3.908 -4.07 7.156 1 97.94 86 LEU A CA 1
ATOM 651 C C . LEU A 1 86 ? 3.869 -3.098 8.328 1 97.94 86 LEU A C 1
ATOM 653 O O . LEU A 1 86 ? 2.957 -3.156 9.156 1 97.94 86 LEU A O 1
ATOM 657 N N . GLY A 1 87 ? 4.797 -2.195 8.398 1 96.56 87 GLY A N 1
ATOM 658 C CA . GLY A 1 87 ? 4.77 -1.136 9.398 1 96.56 87 GLY A CA 1
ATOM 659 C C . GLY A 1 87 ? 6.152 -0.732 9.875 1 96.56 87 GLY A C 1
ATOM 660 O O . GLY A 1 87 ? 6.32 0.333 10.477 1 96.56 87 GLY A O 1
ATOM 661 N N . ALA A 1 88 ? 7.141 -1.566 9.523 1 97 88 ALA A N 1
ATOM 662 C CA . ALA A 1 88 ? 8.469 -1.323 10.078 1 97 88 ALA A CA 1
ATOM 663 C C . ALA A 1 88 ? 9.484 -1.028 8.977 1 97 88 ALA A C 1
ATOM 665 O O . ALA A 1 88 ? 10.664 -0.825 9.25 1 97 88 ALA A O 1
ATOM 666 N N . GLU A 1 89 ? 9.016 -0.914 7.727 1 97.81 89 GLU A N 1
ATOM 667 C CA . GLU A 1 89 ? 9.961 -0.909 6.613 1 97.81 89 GLU A CA 1
ATOM 668 C C . GLU A 1 89 ? 10.344 0.515 6.219 1 97.81 89 GLU A C 1
ATOM 670 O O . GLU A 1 89 ? 11.109 0.719 5.277 1 97.81 89 GLU A O 1
ATOM 675 N N . TRP A 1 90 ? 9.844 1.534 7.035 1 97.94 90 TRP A N 1
ATOM 676 C CA . TRP A 1 90 ? 10.094 2.924 6.668 1 97.94 90 TRP A CA 1
ATOM 677 C C . TRP A 1 90 ? 11.594 3.195 6.547 1 97.94 90 TRP A C 1
ATOM 679 O O . TRP A 1 90 ? 12.047 3.764 5.551 1 97.94 90 TRP A O 1
ATOM 689 N N . PRO A 1 91 ? 12.453 2.771 7.48 1 98.06 91 PRO A N 1
ATOM 690 C CA . PRO A 1 91 ? 13.875 3.074 7.34 1 98.06 91 PRO A CA 1
ATOM 691 C C . PRO A 1 91 ? 14.469 2.541 6.035 1 98.06 91 PRO A C 1
ATOM 693 O O . PRO A 1 91 ? 15.266 3.227 5.391 1 98.06 91 PRO A O 1
ATOM 696 N N . ALA A 1 92 ? 14.086 1.359 5.617 1 98.44 92 ALA A N 1
ATOM 697 C CA . ALA A 1 92 ? 14.586 0.782 4.371 1 98.44 92 ALA A CA 1
ATOM 698 C C . ALA A 1 92 ? 14.039 1.535 3.162 1 98.44 92 ALA A C 1
ATOM 700 O O . ALA A 1 92 ? 14.766 1.785 2.197 1 98.44 92 ALA A O 1
ATOM 701 N N . LEU A 1 93 ? 12.742 1.881 3.178 1 98.62 93 LEU A N 1
ATOM 702 C CA . LEU A 1 93 ? 12.148 2.629 2.072 1 98.62 93 LEU A CA 1
ATOM 703 C C . LEU A 1 93 ? 12.82 3.992 1.922 1 98.62 93 LEU A C 1
ATOM 705 O O . LEU A 1 93 ? 13.172 4.395 0.812 1 98.62 93 LEU A O 1
ATOM 709 N N . ARG A 1 94 ? 12.922 4.656 3.053 1 98.5 94 ARG A N 1
ATOM 710 C CA . ARG A 1 94 ? 13.57 5.965 3.078 1 98.5 94 ARG A CA 1
ATOM 711 C C . ARG A 1 94 ? 14.969 5.898 2.465 1 98.5 94 ARG A C 1
ATOM 713 O O . ARG A 1 94 ? 15.328 6.734 1.636 1 98.5 94 ARG A O 1
ATOM 720 N N . GLN A 1 95 ? 15.711 4.949 2.854 1 98.19 95 GLN A N 1
ATOM 721 C CA . GLN A 1 95 ? 17.078 4.793 2.383 1 98.19 95 GLN A CA 1
ATOM 722 C C . GLN A 1 95 ? 17.125 4.488 0.887 1 98.19 95 GLN A C 1
ATOM 724 O O . GLN A 1 95 ? 17.922 5.062 0.152 1 98.19 95 GLN A O 1
ATOM 729 N N . LEU A 1 96 ? 16.328 3.586 0.441 1 98.19 96 LEU A N 1
ATOM 730 C CA . LEU A 1 96 ? 16.281 3.244 -0.976 1 98.19 96 LEU A CA 1
ATOM 731 C C . LEU A 1 96 ? 15.961 4.473 -1.821 1 98.19 96 LEU A C 1
ATOM 733 O O . LEU A 1 96 ? 16.641 4.734 -2.82 1 98.19 96 LEU A O 1
ATOM 737 N N . CYS A 1 97 ? 14.938 5.227 -1.398 1 98.06 97 CYS A N 1
ATOM 738 C CA . CYS A 1 97 ? 14.516 6.395 -2.16 1 98.06 97 CYS A CA 1
ATOM 739 C C . CYS A 1 97 ? 15.602 7.465 -2.16 1 98.06 97 CYS A C 1
ATOM 741 O O . CYS A 1 97 ? 15.852 8.102 -3.186 1 98.06 97 CYS A O 1
ATOM 743 N N . ALA A 1 98 ? 16.203 7.648 -1.029 1 97.44 98 ALA A N 1
ATOM 744 C CA . ALA A 1 98 ? 17.25 8.656 -0.909 1 97.44 98 ALA A CA 1
ATOM 745 C C . ALA A 1 98 ? 18.484 8.266 -1.723 1 97.44 98 ALA A C 1
ATOM 747 O O . ALA A 1 98 ? 19.016 9.078 -2.479 1 97.44 98 ALA A O 1
ATOM 748 N N . ASP A 1 99 ? 18.922 7.051 -1.658 1 95.75 99 ASP A N 1
ATOM 749 C CA . ASP A 1 99 ? 20.156 6.582 -2.252 1 95.75 99 ASP A CA 1
ATOM 750 C C . ASP A 1 99 ? 20.047 6.477 -3.77 1 95.75 99 ASP A C 1
ATOM 752 O O . ASP A 1 99 ? 21 6.766 -4.496 1 95.75 99 ASP A O 1
ATOM 756 N N . LYS A 1 100 ? 18.891 6.102 -4.258 1 90 100 LYS A N 1
ATOM 757 C CA . LYS A 1 100 ? 18.75 5.777 -5.676 1 90 100 LYS A CA 1
ATOM 758 C C . LYS A 1 100 ? 17.922 6.836 -6.402 1 90 100 LYS A C 1
ATOM 760 O O . LYS A 1 100 ? 17.562 6.66 -7.57 1 90 100 LYS A O 1
ATOM 765 N N . ALA A 1 101 ? 17.562 7.887 -5.695 1 88.31 101 ALA A N 1
ATOM 766 C CA . ALA A 1 101 ? 16.797 8.992 -6.242 1 88.31 101 ALA A CA 1
ATOM 767 C C . ALA A 1 101 ? 15.523 8.492 -6.926 1 88.31 101 ALA A C 1
ATOM 769 O O . ALA A 1 101 ? 15.234 8.875 -8.062 1 88.31 101 ALA A O 1
ATOM 770 N N . LEU A 1 102 ? 14.914 7.504 -6.332 1 93.69 102 LEU A N 1
ATOM 771 C CA . LEU A 1 102 ? 13.68 6.941 -6.863 1 93.69 102 LEU A CA 1
ATOM 772 C C . LEU A 1 102 ? 12.523 7.926 -6.707 1 93.69 102 LEU A C 1
ATOM 774 O O . LEU A 1 102 ? 12.453 8.656 -5.715 1 93.69 102 LEU A O 1
ATOM 778 N N . ALA A 1 103 ? 11.664 7.969 -7.668 1 94.31 103 ALA A N 1
ATOM 779 C CA . ALA A 1 103 ? 10.539 8.898 -7.641 1 94.31 103 ALA A CA 1
ATOM 780 C C . ALA A 1 103 ? 9.352 8.336 -8.422 1 94.31 103 ALA A C 1
ATOM 782 O O . ALA A 1 103 ? 9.484 7.348 -9.148 1 94.31 103 ALA A O 1
ATOM 783 N N . ALA A 1 104 ? 8.203 8.898 -8.148 1 96.44 104 ALA A N 1
ATOM 784 C CA . ALA A 1 104 ? 7.012 8.648 -8.945 1 96.44 104 ALA A CA 1
ATOM 785 C C . ALA A 1 104 ? 6.734 7.156 -9.078 1 96.44 104 ALA A C 1
ATOM 787 O O . ALA A 1 104 ? 6.594 6.457 -8.07 1 96.44 104 ALA A O 1
ATOM 788 N N . ASN A 1 105 ? 6.879 6.645 -10.242 1 95.38 105 ASN A N 1
ATOM 789 C CA . ASN A 1 105 ? 6.43 5.277 -10.508 1 95.38 105 ASN A CA 1
ATOM 790 C C . ASN A 1 105 ? 7.465 4.254 -10.047 1 95.38 105 ASN A C 1
ATOM 792 O O . ASN A 1 105 ? 7.215 3.049 -10.094 1 95.38 105 ASN A O 1
ATOM 796 N N . ASP A 1 106 ? 8.555 4.695 -9.477 1 97.06 106 ASP A N 1
ATOM 797 C CA . ASP A 1 106 ? 9.547 3.793 -8.883 1 97.06 106 ASP A CA 1
ATOM 798 C C . ASP A 1 106 ? 9.172 3.439 -7.445 1 97.06 106 ASP A C 1
ATOM 800 O O . ASP A 1 106 ? 9.688 2.471 -6.887 1 97.06 106 ASP A O 1
ATOM 804 N N . VAL A 1 107 ? 8.328 4.219 -6.84 1 98.31 107 VAL A N 1
ATOM 805 C CA . VAL A 1 107 ? 8.117 4.156 -5.398 1 98.31 107 VAL A CA 1
ATOM 806 C C . VAL A 1 107 ? 7.445 2.836 -5.031 1 98.31 107 VAL A C 1
ATOM 808 O O . VAL A 1 107 ? 7.828 2.191 -4.051 1 98.31 107 VAL A O 1
ATOM 811 N N . PRO A 1 108 ? 6.516 2.336 -5.836 1 98.12 108 PRO A N 1
ATOM 812 C CA . PRO A 1 108 ? 5.902 1.057 -5.473 1 98.12 108 PRO A CA 1
ATOM 813 C C . PRO A 1 108 ? 6.902 -0.094 -5.449 1 98.12 108 PRO A C 1
ATOM 815 O O . PRO A 1 108 ? 6.883 -0.917 -4.527 1 98.12 108 PRO A O 1
ATOM 818 N N . ASP A 1 109 ? 7.781 -0.121 -6.383 1 98.06 109 ASP A N 1
ATOM 819 C CA . ASP A 1 109 ? 8.805 -1.159 -6.387 1 98.06 109 ASP A CA 1
ATOM 820 C C . ASP A 1 109 ? 9.781 -0.97 -5.227 1 98.06 109 ASP A C 1
ATOM 822 O O . ASP A 1 109 ? 10.234 -1.945 -4.621 1 98.06 109 ASP A O 1
ATOM 826 N N . ALA A 1 110 ? 10.109 0.28 -4.938 1 98.62 110 ALA A N 1
ATOM 827 C CA . ALA A 1 110 ? 10.969 0.583 -3.795 1 98.62 110 ALA A CA 1
ATOM 828 C C . ALA A 1 110 ? 10.32 0.123 -2.49 1 98.62 110 ALA A C 1
ATOM 830 O O . ALA A 1 110 ? 11 -0.407 -1.608 1 98.62 110 ALA A O 1
ATOM 831 N N . TRP A 1 111 ? 9.055 0.34 -2.383 1 98.81 111 TRP A N 1
ATOM 832 C CA . TRP A 1 111 ? 8.328 -0.059 -1.18 1 98.81 111 TRP A CA 1
ATOM 833 C C . TRP A 1 111 ? 8.336 -1.576 -1.019 1 98.81 111 TRP A C 1
ATOM 835 O O . TRP A 1 111 ? 8.594 -2.09 0.074 1 98.81 111 TRP A O 1
ATOM 845 N N . LEU A 1 112 ? 8.078 -2.309 -2.088 1 98.75 112 LEU A N 1
ATOM 846 C CA . LEU A 1 112 ? 8.141 -3.766 -2.049 1 98.75 112 LEU A CA 1
ATOM 847 C C . LEU A 1 112 ? 9.531 -4.246 -1.671 1 98.75 112 LEU A C 1
ATOM 849 O O . LEU A 1 112 ? 9.68 -5.152 -0.848 1 98.75 112 LEU A O 1
ATOM 853 N N . ALA A 1 113 ? 10.508 -3.643 -2.25 1 98.75 113 ALA A N 1
ATOM 854 C CA . ALA A 1 113 ? 11.891 -3.99 -1.926 1 98.75 113 ALA A CA 1
ATOM 855 C C . ALA A 1 113 ? 12.188 -3.715 -0.456 1 98.75 113 ALA A C 1
ATOM 857 O O . ALA A 1 113 ? 12.82 -4.535 0.22 1 98.75 113 ALA A O 1
ATOM 858 N N . ALA A 1 114 ? 11.766 -2.58 0.057 1 98.75 114 ALA A N 1
ATOM 859 C CA . ALA A 1 114 ? 11.984 -2.213 1.453 1 98.75 114 ALA A CA 1
ATOM 860 C C . ALA A 1 114 ? 11.344 -3.229 2.395 1 98.75 114 ALA A C 1
ATOM 862 O O . ALA A 1 114 ? 11.945 -3.611 3.404 1 98.75 114 ALA A O 1
ATOM 863 N N . ALA A 1 115 ? 10.133 -3.648 2.041 1 98.62 115 ALA A N 1
ATOM 864 C CA . ALA A 1 115 ? 9.453 -4.672 2.836 1 98.62 115 ALA A CA 1
ATOM 865 C C . ALA A 1 115 ? 10.242 -5.977 2.832 1 98.62 115 ALA A C 1
ATOM 867 O O . ALA A 1 115 ? 10.414 -6.609 3.879 1 98.62 115 ALA A O 1
ATOM 868 N N . ALA A 1 116 ? 10.719 -6.348 1.651 1 98.5 116 ALA A N 1
ATOM 869 C CA . ALA A 1 116 ? 11.5 -7.578 1.521 1 98.5 116 ALA A CA 1
ATOM 870 C C . ALA A 1 116 ? 12.781 -7.508 2.35 1 98.5 116 ALA A C 1
ATOM 872 O O . ALA A 1 116 ? 13.148 -8.477 3.014 1 98.5 116 ALA A O 1
ATOM 873 N N . ILE A 1 117 ? 13.445 -6.359 2.336 1 98.25 117 ILE A N 1
ATOM 874 C CA . ILE A 1 117 ? 14.672 -6.16 3.111 1 98.25 117 ILE A CA 1
ATOM 875 C C . ILE A 1 117 ? 14.367 -6.312 4.602 1 98.25 117 ILE A C 1
ATOM 877 O O . ILE A 1 117 ? 15.055 -7.055 5.305 1 98.25 117 ILE A O 1
ATOM 881 N N . HIS A 1 118 ? 13.398 -5.688 5.062 1 97.88 118 HIS A N 1
ATOM 882 C CA . HIS A 1 118 ? 13.039 -5.703 6.477 1 97.88 118 HIS A CA 1
ATOM 883 C C . HIS A 1 118 ? 12.648 -7.105 6.926 1 97.88 118 HIS A C 1
ATOM 885 O O . HIS A 1 118 ? 13.016 -7.535 8.023 1 97.88 118 HIS A O 1
ATOM 891 N N . GLN A 1 119 ? 11.93 -7.805 6.09 1 97.75 119 GLN A N 1
ATOM 892 C CA . GLN A 1 119 ? 11.336 -9.086 6.461 1 97.75 119 GLN A CA 1
ATOM 893 C C . GLN A 1 119 ? 12.297 -10.234 6.16 1 97.75 119 GLN A C 1
ATOM 895 O O . GLN A 1 119 ? 12.055 -11.375 6.57 1 97.75 119 GLN A O 1
ATOM 900 N N . GLY A 1 120 ? 13.32 -9.945 5.395 1 97.5 120 GLY A N 1
ATOM 901 C CA . GLY A 1 120 ? 14.195 -11.008 4.934 1 97.5 120 GLY A CA 1
ATOM 902 C C . GLY A 1 120 ? 13.57 -11.883 3.863 1 97.5 120 GLY A C 1
ATOM 903 O O . GLY A 1 120 ? 13.836 -13.086 3.797 1 97.5 120 GLY A O 1
ATOM 904 N N . GLU A 1 121 ? 12.711 -11.32 3.068 1 97.69 121 GLU A N 1
ATOM 905 C CA . GLU A 1 121 ? 12 -12.062 2.031 1 97.69 121 GLU A CA 1
ATOM 906 C C . GLU A 1 121 ? 12.75 -12.016 0.705 1 97.69 121 GLU A C 1
ATOM 908 O O . GLU A 1 121 ? 13.664 -11.203 0.53 1 97.69 121 GLU A O 1
ATOM 913 N N . HIS A 1 122 ? 12.398 -12.867 -0.17 1 98.12 122 HIS A N 1
ATOM 914 C CA . HIS A 1 122 ? 12.914 -12.977 -1.529 1 98.12 122 HIS A CA 1
ATOM 915 C C . HIS A 1 122 ? 11.852 -12.594 -2.555 1 98.12 122 HIS A C 1
ATOM 917 O O . HIS A 1 122 ? 10.805 -13.227 -2.635 1 98.12 122 HIS A O 1
ATOM 923 N N . VAL A 1 123 ? 12.156 -11.578 -3.385 1 98.62 123 VAL A N 1
ATOM 924 C CA . VAL A 1 123 ? 11.188 -11.055 -4.344 1 98.62 123 VAL A CA 1
ATOM 925 C C . VAL A 1 123 ? 11.352 -11.766 -5.684 1 98.62 123 VAL A C 1
ATOM 927 O O . VAL A 1 123 ? 12.469 -11.977 -6.152 1 98.62 123 VAL A O 1
ATOM 930 N N . VAL A 1 124 ? 10.234 -12.148 -6.238 1 98.31 124 VAL A N 1
ATOM 931 C CA . VAL A 1 124 ? 10.203 -12.695 -7.594 1 98.31 124 VAL A CA 1
ATOM 932 C C . VAL A 1 124 ? 9.391 -11.773 -8.5 1 98.31 124 VAL A C 1
ATOM 934 O O . VAL A 1 124 ? 8.258 -11.414 -8.172 1 98.31 124 VAL A O 1
ATOM 937 N N . SER A 1 125 ? 9.953 -11.375 -9.602 1 97.94 125 SER A N 1
ATOM 938 C CA . SER A 1 125 ? 9.32 -10.438 -10.523 1 97.94 125 SER A CA 1
ATOM 939 C C . SER A 1 125 ? 9.805 -10.656 -11.953 1 97.94 125 SER A C 1
ATOM 941 O O . SER A 1 125 ? 10.797 -11.359 -12.18 1 97.94 125 SER A O 1
ATOM 943 N N . PHE A 1 126 ? 9.031 -10.062 -12.922 1 96.56 126 PHE A N 1
ATOM 944 C CA . PHE A 1 126 ? 9.492 -10 -14.305 1 96.56 126 PHE A CA 1
ATOM 945 C C . PHE A 1 126 ? 10.375 -8.781 -14.531 1 96.56 126 PHE A C 1
ATOM 947 O O . PHE A 1 126 ? 11.07 -8.688 -15.539 1 96.56 126 PHE A O 1
ATOM 954 N N . ASP A 1 127 ? 10.312 -7.855 -13.625 1 95.06 127 ASP A N 1
ATOM 955 C CA . ASP A 1 127 ? 10.961 -6.566 -13.812 1 95.06 127 ASP A CA 1
ATOM 956 C C . ASP A 1 127 ? 12.414 -6.609 -13.352 1 95.06 127 ASP A C 1
ATOM 958 O O . ASP A 1 127 ? 12.688 -6.652 -12.148 1 95.06 127 ASP A O 1
ATOM 962 N N . ALA A 1 128 ? 13.336 -6.41 -14.234 1 94.5 128 ALA A N 1
ATOM 963 C CA . ALA A 1 128 ? 14.766 -6.477 -13.953 1 94.5 128 ALA A CA 1
ATOM 964 C C . ALA A 1 128 ? 15.211 -5.297 -13.094 1 94.5 128 ALA A C 1
ATOM 966 O O . ALA A 1 128 ? 16.281 -5.34 -12.469 1 94.5 128 ALA A O 1
ATOM 967 N N . ASP A 1 129 ? 14.398 -4.297 -13.031 1 93 129 ASP A N 1
ATOM 968 C CA . ASP A 1 129 ? 14.773 -3.092 -12.297 1 93 129 ASP A CA 1
ATOM 969 C C . ASP A 1 129 ? 14.914 -3.377 -10.805 1 93 129 ASP A C 1
ATOM 971 O O . ASP A 1 129 ? 15.586 -2.631 -10.094 1 93 129 ASP A O 1
ATOM 975 N N . PHE A 1 130 ? 14.422 -4.5 -10.328 1 97.06 130 PHE A N 1
ATOM 976 C CA . PHE A 1 130 ? 14.57 -4.863 -8.922 1 97.06 130 PHE A CA 1
ATOM 977 C C . PHE A 1 130 ? 16.031 -5.152 -8.586 1 97.06 130 PHE A C 1
ATOM 979 O O . PHE A 1 130 ? 16.422 -5.117 -7.422 1 97.06 130 PHE A O 1
ATOM 986 N N . LYS A 1 131 ? 16.828 -5.418 -9.578 1 95.81 131 LYS A N 1
ATOM 987 C CA . LYS A 1 131 ? 18.25 -5.66 -9.352 1 95.81 131 LYS A CA 1
ATOM 988 C C . LYS A 1 131 ? 18.938 -4.434 -8.758 1 95.81 131 LYS A C 1
ATOM 990 O O . LYS A 1 131 ? 19.953 -4.551 -8.07 1 95.81 131 LYS A O 1
ATOM 995 N N . ARG A 1 132 ? 18.375 -3.295 -8.992 1 95.62 132 ARG A N 1
ATOM 996 C CA . ARG A 1 132 ? 18.938 -2.059 -8.461 1 95.62 132 ARG A CA 1
ATOM 997 C C . ARG A 1 132 ? 18.469 -1.821 -7.023 1 95.62 132 ARG A C 1
ATOM 999 O O . ARG A 1 132 ? 19.078 -1.025 -6.297 1 95.62 132 ARG A O 1
ATOM 1006 N N . LEU A 1 133 ? 17.484 -2.539 -6.621 1 97.81 133 LEU A N 1
ATOM 1007 C CA . LEU A 1 133 ? 16.859 -2.271 -5.332 1 97.81 133 LEU A CA 1
ATOM 1008 C C . LEU A 1 133 ? 17.25 -3.328 -4.305 1 97.81 133 LEU A C 1
ATOM 1010 O O . LEU A 1 133 ? 17.266 -3.053 -3.104 1 97.81 133 LEU A O 1
ATOM 1014 N N . LEU A 1 134 ? 17.484 -4.504 -4.793 1 98.06 134 LEU A N 1
ATOM 1015 C CA . LEU A 1 134 ? 17.719 -5.645 -3.912 1 98.06 134 LEU A CA 1
ATOM 1016 C C . LEU A 1 134 ? 19 -6.375 -4.293 1 98.06 134 LEU A C 1
ATOM 1018 O O . LEU A 1 134 ? 19.344 -6.449 -5.473 1 98.06 134 LEU A O 1
ATOM 1022 N N . PRO A 1 135 ? 19.688 -6.957 -3.291 1 96.88 135 PRO A N 1
ATOM 1023 C CA . PRO A 1 135 ? 20.812 -7.84 -3.629 1 96.88 135 PRO A CA 1
ATOM 1024 C C . PRO A 1 135 ? 20.359 -9.125 -4.32 1 96.88 135 PRO A C 1
ATOM 1026 O O . PRO A 1 135 ? 19.188 -9.5 -4.23 1 96.88 135 PRO A O 1
ATOM 1029 N N . ARG A 1 136 ? 21.234 -9.773 -4.938 1 95.38 136 ARG A N 1
ATOM 1030 C CA . ARG A 1 136 ? 20.953 -10.992 -5.688 1 95.38 136 ARG A CA 1
ATOM 1031 C C . ARG A 1 136 ? 20.359 -12.062 -4.789 1 95.38 136 ARG A C 1
ATOM 1033 O O . ARG A 1 136 ? 19.547 -12.875 -5.238 1 95.38 136 ARG A O 1
ATOM 1040 N N . SER A 1 137 ? 20.719 -12.039 -3.537 1 96.62 137 SER A N 1
ATOM 1041 C CA . SER A 1 137 ? 20.266 -13.047 -2.592 1 96.62 137 SER A CA 1
ATOM 1042 C C . SER A 1 137 ? 18.781 -12.859 -2.256 1 96.62 137 SER A C 1
ATOM 1044 O O . SER A 1 137 ? 18.156 -13.75 -1.69 1 96.62 137 SER A O 1
ATOM 1046 N N . GLN A 1 138 ? 18.234 -11.703 -2.732 1 98.12 138 GLN A N 1
ATOM 1047 C CA . GLN A 1 138 ? 16.844 -11.438 -2.355 1 98.12 138 GLN A CA 1
ATOM 1048 C C . GLN A 1 138 ? 15.984 -11.18 -3.586 1 98.12 138 GLN A C 1
ATOM 1050 O O . GLN A 1 138 ? 14.875 -10.648 -3.473 1 98.12 138 GLN A O 1
ATOM 1055 N N . PHE A 1 139 ? 16.531 -11.508 -4.746 1 98.25 139 PHE A N 1
ATOM 1056 C CA . PHE A 1 139 ? 15.75 -11.195 -5.938 1 98.25 139 PHE A CA 1
ATOM 1057 C C . PHE A 1 139 ? 15.977 -12.242 -7.023 1 98.25 139 PHE A C 1
ATOM 1059 O O . PHE A 1 139 ? 17.109 -12.641 -7.285 1 98.25 139 PHE A O 1
ATOM 1066 N N . THR A 1 140 ? 14.875 -12.672 -7.629 1 97.5 140 THR A N 1
ATOM 1067 C CA . THR A 1 140 ? 14.898 -13.508 -8.82 1 97.5 140 THR A CA 1
ATOM 1068 C C . THR A 1 140 ? 14.062 -12.891 -9.938 1 97.5 140 THR A C 1
ATOM 1070 O O . THR A 1 140 ? 12.891 -12.547 -9.727 1 97.5 140 THR A O 1
ATOM 1073 N N . ARG A 1 141 ? 14.672 -12.727 -11.055 1 96.75 141 ARG A N 1
ATOM 1074 C CA . ARG A 1 141 ? 13.93 -12.312 -12.25 1 96.75 141 ARG A CA 1
ATOM 1075 C C . ARG A 1 141 ? 13.375 -13.523 -12.992 1 96.75 141 ARG A C 1
ATOM 1077 O O . ARG A 1 141 ? 14.133 -14.398 -13.422 1 96.75 141 ARG A O 1
ATOM 1084 N N . LEU A 1 142 ? 12.109 -13.531 -13.117 1 94.44 142 LEU A N 1
ATOM 1085 C CA . LEU A 1 142 ? 11.5 -14.578 -13.93 1 94.44 142 LEU A CA 1
ATOM 1086 C C . LEU A 1 142 ? 11.617 -14.25 -15.414 1 94.44 142 LEU A C 1
ATOM 1088 O O . LEU A 1 142 ? 11.391 -13.109 -15.82 1 94.44 142 LEU A O 1
ATOM 1092 N N . ALA A 1 143 ? 12.125 -15.141 -16.266 1 84.94 143 ALA A N 1
ATOM 1093 C CA . ALA A 1 143 ? 12.25 -14.93 -17.703 1 84.94 143 ALA A CA 1
ATOM 1094 C C . ALA A 1 143 ? 10.883 -14.906 -18.391 1 84.94 143 ALA A C 1
ATOM 1096 O O . ALA A 1 143 ? 10.102 -15.844 -18.234 1 84.94 143 ALA A O 1
ATOM 1097 N N . PRO A 1 144 ? 10.695 -13.648 -18.984 1 69.06 144 PRO A N 1
ATOM 1098 C CA . PRO A 1 144 ? 9.414 -13.641 -19.688 1 69.06 144 PRO A CA 1
ATOM 1099 C C . PRO A 1 144 ? 9.383 -14.633 -20.859 1 69.06 144 PRO A C 1
ATOM 1101 O O . PRO A 1 144 ? 10.422 -14.961 -21.422 1 69.06 144 PRO A O 1
ATOM 1104 N N . GLN A 1 145 ? 8.586 -15.586 -21.078 1 61.84 145 GLN A N 1
ATOM 1105 C CA . GLN A 1 145 ? 8.602 -16.453 -22.25 1 61.84 145 GLN A CA 1
ATOM 1106 C C . GLN A 1 145 ? 8.328 -15.656 -23.531 1 61.84 145 GLN A C 1
ATOM 1108 O O . GLN A 1 145 ? 7.645 -14.633 -23.484 1 61.84 145 GLN A O 1
ATOM 1113 N N . MET B 1 1 ? -6.336 8.438 15.031 1 95.75 1 MET B N 1
ATOM 1114 C CA . MET B 1 1 ? -6.641 9.18 13.812 1 95.75 1 MET B CA 1
ATOM 1115 C C . MET B 1 1 ? -5.598 8.898 12.734 1 95.75 1 MET B C 1
ATOM 1117 O O . MET B 1 1 ? -4.422 8.703 13.031 1 95.75 1 MET B O 1
ATOM 1121 N N . THR B 1 2 ? -6.059 8.953 11.461 1 98.12 2 THR B N 1
ATOM 1122 C CA . THR B 1 2 ? -5.141 8.719 10.352 1 98.12 2 THR B CA 1
ATOM 1123 C C . THR B 1 2 ? -5.547 9.539 9.133 1 98.12 2 THR B C 1
ATOM 1125 O O . THR B 1 2 ? -6.711 9.539 8.734 1 98.12 2 THR B O 1
ATOM 1128 N N . PRO B 1 3 ? -4.625 10.312 8.562 1 98.56 3 PRO B N 1
ATOM 1129 C CA . PRO B 1 3 ? -4.922 11.117 7.367 1 98.56 3 PRO B CA 1
ATOM 1130 C C . PRO B 1 3 ? -4.875 10.297 6.082 1 98.56 3 PRO B C 1
ATOM 1132 O O . PRO B 1 3 ? -4.07 9.375 5.961 1 98.56 3 PRO B O 1
ATOM 1135 N N . ASP B 1 4 ? -5.715 10.656 5.133 1 98.06 4 ASP B N 1
ATOM 1136 C CA . ASP B 1 4 ? -5.574 10.148 3.773 1 98.06 4 ASP B CA 1
ATOM 1137 C C . ASP B 1 4 ? -4.414 10.828 3.051 1 98.06 4 ASP B C 1
ATOM 1139 O O . ASP B 1 4 ? -3.875 11.828 3.533 1 98.06 4 ASP B O 1
ATOM 1143 N N . VAL B 1 5 ? -4.16 10.344 1.875 1 98.25 5 VAL B N 1
ATOM 1144 C CA . VAL B 1 5 ? -2.959 10.781 1.177 1 98.25 5 VAL B CA 1
ATOM 1145 C C . VAL B 1 5 ? -3.15 12.211 0.672 1 98.25 5 VAL B C 1
ATOM 1147 O O . VAL B 1 5 ? -2.223 13.023 0.723 1 98.25 5 VAL B O 1
ATOM 1150 N N . ASN B 1 6 ? -4.359 12.547 0.26 1 96.12 6 ASN B N 1
ATOM 1151 C CA . ASN B 1 6 ? -4.602 13.883 -0.29 1 96.12 6 ASN B CA 1
ATOM 1152 C C . ASN B 1 6 ? -4.395 14.969 0.759 1 96.12 6 ASN B C 1
ATOM 1154 O O . ASN B 1 6 ? -3.971 16.078 0.433 1 96.12 6 ASN B O 1
ATOM 1158 N N . LEU B 1 7 ? -4.684 14.641 1.944 1 97.56 7 LEU B N 1
ATOM 1159 C CA . LEU B 1 7 ? -4.477 15.594 3.033 1 97.56 7 LEU B CA 1
ATOM 1160 C C . LEU B 1 7 ? -2.988 15.852 3.248 1 97.56 7 LEU B C 1
ATOM 1162 O O . LEU B 1 7 ? -2.572 17 3.412 1 97.56 7 LEU B O 1
ATOM 1166 N N . LEU B 1 8 ? -2.178 14.812 3.205 1 98.38 8 LEU B N 1
ATOM 1167 C CA . LEU B 1 8 ? -0.737 14.977 3.355 1 98.38 8 LEU B CA 1
ATOM 1168 C C . LEU B 1 8 ? -0.151 15.742 2.174 1 98.38 8 LEU B C 1
ATOM 1170 O O . LEU B 1 8 ? 0.73 16.578 2.35 1 98.38 8 LEU B O 1
ATOM 1174 N N . VAL B 1 9 ? -0.61 15.406 0.979 1 98.25 9 VAL B N 1
ATOM 1175 C CA . VAL B 1 9 ? -0.159 16.109 -0.213 1 98.25 9 VAL B CA 1
ATOM 1176 C C . VAL B 1 9 ? -0.464 17.609 -0.073 1 98.25 9 VAL B C 1
ATOM 1178 O O . VAL B 1 9 ? 0.419 18.453 -0.259 1 98.25 9 VAL B O 1
ATOM 1181 N N . ALA B 1 10 ? -1.649 17.938 0.294 1 97.56 10 ALA B N 1
ATOM 1182 C CA . ALA B 1 10 ? -2.07 19.328 0.447 1 97.56 10 ALA B CA 1
ATOM 1183 C C . ALA B 1 10 ? -1.27 20.031 1.541 1 97.56 10 ALA B C 1
ATOM 1185 O O . ALA B 1 10 ? -0.891 21.188 1.393 1 97.56 10 ALA B O 1
ATOM 1186 N N . ALA B 1 11 ? -1.03 19.344 2.639 1 98 11 ALA B N 1
ATOM 1187 C CA . ALA B 1 11 ? -0.323 19.922 3.775 1 98 11 ALA B CA 1
ATOM 1188 C C . ALA B 1 11 ? 1.143 20.172 3.438 1 98 11 ALA B C 1
ATOM 1190 O O . ALA B 1 11 ? 1.755 21.109 3.969 1 98 11 ALA B O 1
ATOM 1191 N N . SER B 1 12 ? 1.696 19.359 2.525 1 97.81 12 SER B N 1
ATOM 1192 C CA . SER B 1 12 ? 3.131 19.391 2.26 1 97.81 12 SER B CA 1
ATOM 1193 C C . SER B 1 12 ? 3.471 20.422 1.194 1 97.81 12 SER B C 1
ATOM 1195 O O . SER B 1 12 ? 4.629 20.828 1.062 1 97.81 12 SER B O 1
ATOM 1197 N N . ARG B 1 13 ? 2.504 20.781 0.435 1 96.06 13 ARG B N 1
ATOM 1198 C CA . ARG B 1 13 ? 2.764 21.656 -0.708 1 96.06 13 ARG B CA 1
ATOM 1199 C C . ARG B 1 13 ? 2.092 23.016 -0.529 1 96.06 13 ARG B C 1
ATOM 1201 O O . ARG B 1 13 ? 0.863 23.109 -0.567 1 96.06 13 ARG B O 1
ATOM 1208 N N . SER B 1 14 ? 2.855 24.078 -0.548 1 93.56 14 SER B N 1
ATOM 1209 C CA . SER B 1 14 ? 2.334 25.422 -0.312 1 93.56 14 SER B CA 1
ATOM 1210 C C . SER B 1 14 ? 1.515 25.922 -1.5 1 93.56 14 SER B C 1
ATOM 1212 O O . SER B 1 14 ? 0.696 26.828 -1.361 1 93.56 14 SER B O 1
ATOM 1214 N N . ASP B 1 15 ? 1.741 25.359 -2.709 1 92.75 15 ASP B N 1
ATOM 1215 C CA . ASP B 1 15 ? 1.034 25.797 -3.912 1 92.75 15 ASP B CA 1
ATOM 1216 C C . ASP B 1 15 ? -0.284 25.047 -4.07 1 92.75 15 ASP B C 1
ATOM 1218 O O . ASP B 1 15 ? -1.051 25.312 -5 1 92.75 15 ASP B O 1
ATOM 1222 N N . HIS B 1 16 ? -0.567 24.141 -3.16 1 93.25 16 HIS B N 1
ATOM 1223 C CA . HIS B 1 16 ? -1.821 23.406 -3.225 1 93.25 16 HIS B CA 1
ATOM 1224 C C . HIS B 1 16 ? -2.996 24.266 -2.777 1 93.25 16 HIS B C 1
ATOM 1226 O O . HIS B 1 16 ? -2.891 25 -1.791 1 93.25 16 HIS B O 1
ATOM 1232 N N . PRO B 1 17 ? -4.117 24.172 -3.41 1 92.62 17 PRO B N 1
ATOM 1233 C CA . PRO B 1 17 ? -5.27 25.016 -3.09 1 92.62 17 PRO B CA 1
ATOM 1234 C C . PRO B 1 17 ? -5.77 24.812 -1.663 1 92.62 17 PRO B C 1
ATOM 1236 O O . PRO B 1 17 ? -6.293 25.75 -1.051 1 92.62 17 PRO B O 1
ATOM 1239 N N . HIS B 1 18 ? -5.617 23.656 -1.125 1 94.5 18 HIS B N 1
ATOM 1240 C CA . HIS B 1 18 ? -6.117 23.328 0.208 1 94.5 18 HIS B CA 1
ATOM 1241 C C . HIS B 1 18 ? -4.984 23.312 1.23 1 94.5 18 HIS B C 1
ATOM 1243 O O . HIS B 1 18 ? -5.105 22.656 2.275 1 94.5 18 HIS B O 1
ATOM 1249 N N . HIS B 1 19 ? -3.922 23.953 0.897 1 96.44 19 HIS B N 1
ATOM 1250 C CA . HIS B 1 19 ? -2.727 23.891 1.729 1 96.44 19 HIS B CA 1
ATOM 1251 C C . HIS B 1 19 ? -3.01 24.391 3.145 1 96.44 19 HIS B C 1
ATOM 1253 O O . HIS B 1 19 ? -2.713 23.688 4.121 1 96.44 19 HIS B O 1
ATOM 1259 N N . SER B 1 20 ? -3.646 25.5 3.26 1 96.25 20 SER B N 1
ATOM 1260 C CA . SER B 1 20 ? -3.836 26.125 4.566 1 96.25 20 SER B CA 1
ATOM 1261 C C . SER B 1 20 ? -4.68 25.25 5.484 1 96.25 20 SER B C 1
ATOM 1263 O O . SER B 1 20 ? -4.305 25 6.633 1 96.25 20 SER B O 1
ATOM 1265 N N . VAL B 1 21 ? -5.738 24.734 4.992 1 96.44 21 VAL B N 1
ATOM 1266 C CA . VAL B 1 21 ? -6.641 23.906 5.797 1 96.44 21 VAL B CA 1
ATOM 1267 C C . VAL B 1 21 ? -5.949 22.594 6.164 1 96.44 21 VAL B C 1
ATOM 1269 O O . VAL B 1 21 ? -6.055 22.125 7.301 1 96.44 21 VAL B O 1
ATOM 1272 N N . ALA B 1 22 ? -5.27 22 5.258 1 97.81 22 ALA B N 1
ATOM 1273 C CA . ALA B 1 22 ? -4.578 20.734 5.488 1 97.81 22 ALA B CA 1
ATOM 1274 C C . ALA B 1 22 ? -3.447 20.906 6.504 1 97.81 22 ALA B C 1
ATOM 1276 O O . ALA B 1 22 ? -3.291 20.094 7.41 1 97.81 22 ALA B O 1
ATOM 1277 N N . ARG B 1 23 ? -2.725 22 6.32 1 97.38 23 ARG B N 1
ATOM 1278 C CA . ARG B 1 23 ? -1.617 22.266 7.23 1 97.38 23 ARG B CA 1
ATOM 1279 C C . ARG B 1 23 ? -2.121 22.516 8.648 1 97.38 23 ARG B C 1
ATOM 1281 O O . ARG B 1 23 ? -1.565 22 9.609 1 97.38 23 ARG B O 1
ATOM 1288 N N . ASP B 1 24 ? -3.104 23.312 8.742 1 97.25 24 ASP B N 1
ATOM 1289 C CA . ASP B 1 24 ? -3.684 23.609 10.047 1 97.25 24 ASP B CA 1
ATOM 1290 C C . ASP B 1 24 ? -4.16 22.328 10.742 1 97.25 24 ASP B C 1
ATOM 1292 O O . ASP B 1 24 ? -3.906 22.141 11.93 1 97.25 24 ASP B O 1
ATOM 1296 N N . TRP B 1 25 ? -4.82 21.516 10.031 1 97.56 25 TRP B N 1
ATOM 1297 C CA . TRP B 1 25 ? -5.289 20.25 10.594 1 97.56 25 TRP B CA 1
ATOM 1298 C C . TRP B 1 25 ? -4.121 19.391 11.055 1 97.56 25 TRP B C 1
ATOM 1300 O O . TRP B 1 25 ? -4.148 18.828 12.148 1 97.56 25 TRP B O 1
ATOM 1310 N N . LEU B 1 26 ? -3.152 19.266 10.211 1 97.94 26 LEU B N 1
ATOM 1311 C CA . LEU B 1 26 ? -2.008 18.422 10.516 1 97.94 26 LEU B CA 1
ATOM 1312 C C . LEU B 1 26 ? -1.275 18.922 11.758 1 97.94 26 LEU B C 1
ATOM 1314 O O . LEU B 1 26 ? -0.885 18.125 12.617 1 97.94 26 LEU B O 1
ATOM 1318 N N . GLU B 1 27 ? -1.099 20.203 11.844 1 97.31 27 GLU B N 1
ATOM 1319 C CA . GLU B 1 27 ? -0.45 20.797 13.008 1 97.31 27 GLU B CA 1
ATOM 1320 C C . GLU B 1 27 ? -1.239 20.516 14.289 1 97.31 27 GLU B C 1
ATOM 1322 O O . GLU B 1 27 ? -0.659 20.188 15.32 1 97.31 27 GLU B O 1
ATOM 1327 N N . GLN B 1 28 ? -2.492 20.656 14.164 1 97.38 28 GLN B N 1
ATOM 1328 C CA . GLN B 1 28 ? -3.344 20.375 15.312 1 97.38 28 GLN B CA 1
ATOM 1329 C C . GLN B 1 28 ? -3.291 18.891 15.68 1 97.38 28 GLN B C 1
ATOM 1331 O O . GLN B 1 28 ? -3.232 18.531 16.859 1 97.38 28 GLN B O 1
ATOM 1336 N N . ALA B 1 29 ? -3.379 18.016 14.664 1 97.44 29 ALA B N 1
ATOM 1337 C CA . ALA B 1 29 ? -3.309 16.562 14.883 1 97.44 29 ALA B CA 1
ATOM 1338 C C . ALA B 1 29 ? -2.006 16.188 15.578 1 97.44 29 ALA B C 1
ATOM 1340 O O . ALA B 1 29 ? -1.998 15.32 16.469 1 97.44 29 ALA B O 1
ATOM 1341 N N . MET B 1 30 ? -0.937 16.844 15.18 1 96.94 30 MET B N 1
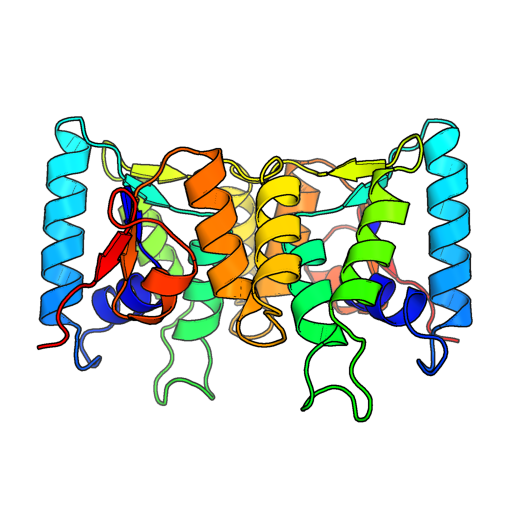ATOM 1342 C CA . MET B 1 30 ? 0.365 16.578 15.789 1 96.94 30 MET B CA 1
ATOM 1343 C C . MET B 1 30 ? 0.405 17.078 17.234 1 96.94 30 MET B C 1
ATOM 1345 O O . MET B 1 30 ? 0.977 16.406 18.094 1 96.94 30 MET B O 1
ATOM 1349 N N . ALA B 1 31 ? -0.17 18.203 17.438 1 97.06 31 ALA B N 1
ATOM 1350 C CA . ALA B 1 31 ? -0.264 18.719 18.812 1 97.06 31 ALA B CA 1
ATOM 1351 C C . ALA B 1 31 ? -1.078 17.781 19.688 1 97.06 31 ALA B C 1
ATOM 1353 O O . ALA B 1 31 ? -0.686 17.5 20.828 1 97.06 31 ALA B O 1
ATOM 1354 N N . ASP B 1 32 ? -2.182 17.359 19.219 1 97.19 32 ASP B N 1
ATOM 1355 C CA . ASP B 1 32 ? -3.027 16.422 19.953 1 97.19 32 ASP B CA 1
ATOM 1356 C C . ASP B 1 32 ? -2.291 15.102 20.219 1 97.19 32 ASP B C 1
ATOM 1358 O O . ASP B 1 32 ? -2.441 14.508 21.281 1 97.19 32 ASP B O 1
ATOM 1362 N N . ALA B 1 33 ? -1.573 14.656 19.188 1 96.62 33 ALA B N 1
ATOM 1363 C CA . ALA B 1 33 ? -0.813 13.422 19.312 1 96.62 33 ALA B CA 1
ATOM 1364 C C . ALA B 1 33 ? 0.181 13.5 20.469 1 96.62 33 ALA B C 1
ATOM 1366 O O . ALA B 1 33 ? 0.378 12.531 21.203 1 96.62 33 ALA B O 1
ATOM 1367 N N . SER B 1 34 ? 0.761 14.641 20.594 1 95.62 34 SER B N 1
ATOM 1368 C CA . SER B 1 34 ? 1.726 14.844 21.672 1 95.62 34 SER B CA 1
ATOM 1369 C C . SER B 1 34 ? 1.045 14.812 23.031 1 95.62 34 SER B C 1
ATOM 1371 O O . SER B 1 34 ? 1.709 14.656 24.062 1 95.62 34 SER B O 1
ATOM 1373 N N . GLN B 1 35 ? -0.233 14.945 23 1 96 35 GLN B N 1
ATOM 1374 C CA . GLN B 1 35 ? -0.993 14.961 24.25 1 96 35 GLN B CA 1
ATOM 1375 C C . GLN B 1 35 ? -1.746 13.648 24.453 1 96 35 GLN B C 1
ATOM 1377 O O . GLN B 1 35 ? -2.596 13.539 25.344 1 96 35 GLN B O 1
ATOM 1382 N N . GLY B 1 36 ? -1.554 12.727 23.625 1 93.75 36 GLY B N 1
ATOM 1383 C CA . GLY B 1 36 ? -2.076 11.398 23.922 1 93.75 36 GLY B CA 1
ATOM 1384 C C . GLY B 1 36 ? -3.025 10.875 22.859 1 93.75 36 GLY B C 1
ATOM 1385 O O . GLY B 1 36 ? -3.359 9.688 22.859 1 93.75 36 GLY B O 1
ATOM 1386 N N . VAL B 1 37 ? -3.531 11.719 21.969 1 93.81 37 VAL B N 1
ATOM 1387 C CA . VAL B 1 37 ? -4.359 11.258 20.859 1 93.81 37 VAL B CA 1
ATOM 1388 C C . VAL B 1 37 ? -3.469 10.859 19.688 1 93.81 37 VAL B C 1
ATOM 1390 O O . VAL B 1 37 ? -3.189 11.68 18.812 1 93.81 37 VAL B O 1
ATOM 1393 N N . LEU B 1 38 ? -3.156 9.672 19.578 1 95.75 38 LEU B N 1
ATOM 1394 C CA . LEU B 1 38 ? -2.131 9.203 18.656 1 95.75 38 LEU B CA 1
ATOM 1395 C C . LEU B 1 38 ? -2.521 9.492 17.219 1 95.75 38 LEU B C 1
ATOM 1397 O O . LEU B 1 38 ? -3.699 9.414 16.859 1 95.75 38 LEU B O 1
ATOM 1401 N N . LEU B 1 39 ? -1.602 9.891 16.422 1 98.12 39 LEU B N 1
ATOM 1402 C CA . LEU B 1 39 ? -1.71 10.023 14.969 1 98.12 39 LEU B CA 1
ATOM 1403 C C . LEU B 1 39 ? -0.988 8.875 14.266 1 98.12 39 LEU B C 1
ATOM 1405 O O . LEU B 1 39 ? 0.221 8.703 14.438 1 98.12 39 LEU B O 1
ATOM 1409 N N . LYS B 1 40 ? -1.734 8.109 13.531 1 98.19 40 LYS B N 1
ATOM 1410 C CA . LYS B 1 40 ? -1.163 6.949 12.859 1 98.19 40 LYS B CA 1
ATOM 1411 C C . LYS B 1 40 ? -0.981 7.219 11.367 1 98.19 40 LYS B 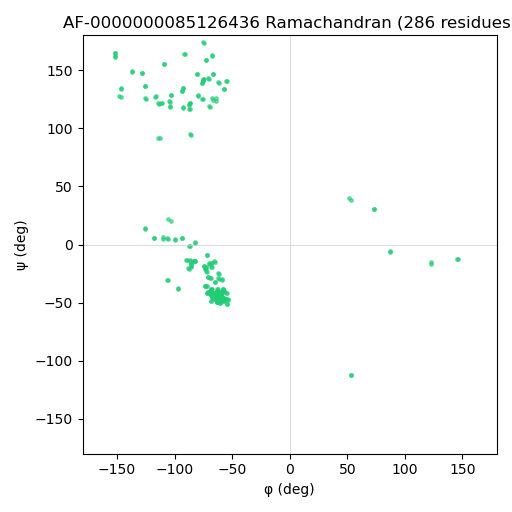C 1
ATOM 1413 O O . LYS B 1 40 ? -1.931 7.598 10.68 1 98.19 40 LYS B O 1
ATOM 1418 N N . LEU B 1 41 ? 0.214 7.086 10.898 1 98.38 41 LEU B N 1
ATOM 1419 C CA . LEU B 1 41 ? 0.484 7.133 9.461 1 98.38 41 LEU B CA 1
ATOM 1420 C C . LEU B 1 41 ? 0.452 5.73 8.859 1 98.38 41 LEU B C 1
ATOM 1422 O O . LEU B 1 41 ? 1.252 4.871 9.234 1 98.38 41 LEU B O 1
ATOM 1426 N N . GLN B 1 42 ? -0.46 5.57 7.973 1 98.69 42 GLN B N 1
ATOM 1427 C CA . GLN B 1 42 ? -0.558 4.273 7.309 1 98.69 42 GLN B CA 1
ATOM 1428 C C . GLN B 1 42 ? 0.559 4.098 6.281 1 98.69 42 GLN B C 1
ATOM 1430 O O . GLN B 1 42 ? 0.867 5.023 5.527 1 98.69 42 GLN B O 1
ATOM 1435 N N . PRO B 1 43 ? 1.127 2.848 6.141 1 98.69 43 PRO B N 1
ATOM 1436 C CA . PRO B 1 43 ? 2.211 2.607 5.184 1 98.69 43 PRO B CA 1
ATOM 1437 C C . PRO B 1 43 ? 1.819 2.953 3.75 1 98.69 43 PRO B C 1
ATOM 1439 O O . PRO B 1 43 ? 2.609 3.553 3.018 1 98.69 43 PRO B O 1
ATOM 1442 N N . MET B 1 44 ? 0.615 2.631 3.35 1 98.62 44 MET B N 1
ATOM 1443 C CA . MET B 1 44 ? 0.226 2.891 1.965 1 98.62 44 MET B CA 1
ATOM 1444 C C . MET B 1 44 ? 0.055 4.387 1.719 1 98.62 44 MET B C 1
ATOM 1446 O O . MET B 1 44 ? 0.259 4.863 0.601 1 98.62 44 MET B O 1
ATOM 1450 N N . VAL B 1 45 ? -0.302 5.145 2.75 1 98.75 45 VAL B N 1
ATOM 1451 C CA . VAL B 1 45 ? -0.451 6.59 2.621 1 98.75 45 VAL B CA 1
ATOM 1452 C C . VAL B 1 45 ? 0.922 7.234 2.451 1 98.75 45 VAL B C 1
ATOM 1454 O O . VAL B 1 45 ? 1.101 8.117 1.603 1 98.75 45 VAL B O 1
ATOM 1457 N N . VAL B 1 46 ? 1.897 6.742 3.213 1 98.75 46 VAL B N 1
ATOM 1458 C CA . VAL B 1 46 ? 3.262 7.246 3.123 1 98.75 46 VAL B CA 1
ATOM 1459 C C . VAL B 1 46 ? 3.826 6.969 1.73 1 98.75 46 VAL B C 1
ATOM 1461 O O . VAL B 1 46 ? 4.348 7.875 1.074 1 98.75 46 VAL B O 1
ATOM 1464 N N . ALA B 1 47 ? 3.709 5.738 1.25 1 98.75 47 ALA B N 1
ATOM 1465 C CA . ALA B 1 47 ? 4.219 5.371 -0.068 1 98.75 47 ALA B CA 1
ATOM 1466 C C . ALA B 1 47 ? 3.508 6.152 -1.17 1 98.75 47 ALA B C 1
ATOM 1468 O O . ALA B 1 47 ? 4.145 6.629 -2.109 1 98.75 47 ALA B O 1
ATOM 1469 N N . SER B 1 48 ? 2.195 6.289 -1.082 1 98.62 48 SER B N 1
ATOM 1470 C CA . SER B 1 48 ? 1.422 7.039 -2.068 1 98.62 48 SER B CA 1
ATOM 1471 C C . SER B 1 48 ? 1.806 8.516 -2.066 1 98.62 48 SER B C 1
ATOM 1473 O O . SER B 1 48 ? 1.883 9.141 -3.123 1 98.62 48 SER B O 1
ATOM 1475 N N . PHE B 1 49 ? 1.985 9.078 -0.89 1 98.75 49 PHE B N 1
ATOM 1476 C CA . PHE B 1 49 ? 2.432 10.461 -0.77 1 98.75 49 PHE B CA 1
ATOM 1477 C C . PHE B 1 49 ? 3.73 10.68 -1.538 1 98.75 49 PHE B C 1
ATOM 1479 O O . PHE B 1 49 ? 3.818 11.586 -2.371 1 98.75 49 PHE B O 1
ATOM 1486 N N . LEU B 1 50 ? 4.742 9.797 -1.277 1 98.81 50 LEU B N 1
ATOM 1487 C CA . LEU B 1 50 ? 6.027 9.914 -1.963 1 98.81 50 LEU B CA 1
ATOM 1488 C C . LEU B 1 50 ? 5.844 9.828 -3.475 1 98.81 50 LEU B C 1
ATOM 1490 O O . LEU B 1 50 ? 6.395 10.641 -4.219 1 98.81 50 LEU B O 1
ATOM 1494 N N . ARG B 1 51 ? 5.082 8.883 -3.857 1 98.62 51 ARG B N 1
ATOM 1495 C CA . ARG B 1 51 ? 4.852 8.688 -5.285 1 98.62 51 ARG B CA 1
ATOM 1496 C C . ARG B 1 51 ? 4.215 9.93 -5.906 1 98.62 51 ARG B C 1
ATOM 1498 O O . ARG B 1 51 ? 4.703 10.453 -6.91 1 98.62 51 ARG B O 1
ATOM 1505 N N . LEU B 1 52 ? 3.168 10.422 -5.305 1 98 52 LEU B N 1
ATOM 1506 C CA . LEU B 1 52 ? 2.359 11.484 -5.887 1 98 52 LEU B CA 1
ATOM 1507 C C . LEU B 1 52 ? 3.141 12.797 -5.941 1 98 52 LEU B C 1
ATOM 1509 O O . LEU B 1 52 ? 3.215 13.438 -6.992 1 98 52 LEU B O 1
ATOM 1513 N N . VAL B 1 53 ? 3.77 13.227 -4.926 1 98.12 53 VAL B N 1
ATOM 1514 C CA . VAL B 1 53 ? 4.348 14.562 -4.852 1 98.12 53 VAL B CA 1
ATOM 1515 C C . VAL B 1 53 ? 5.605 14.633 -5.711 1 98.12 53 VAL B C 1
ATOM 1517 O O . VAL B 1 53 ? 6.051 15.719 -6.086 1 98.12 53 VAL B O 1
ATOM 1520 N N . THR B 1 54 ? 6.168 13.438 -6.039 1 98.31 54 THR B N 1
ATOM 1521 C CA . THR B 1 54 ? 7.391 13.43 -6.832 1 98.31 54 THR B CA 1
ATOM 1522 C C . THR B 1 54 ? 7.078 13.148 -8.305 1 98.31 54 THR B C 1
ATOM 1524 O O . THR B 1 54 ? 7.992 13.023 -9.117 1 98.31 54 THR B O 1
ATOM 1527 N N . HIS B 1 55 ? 5.832 13.047 -8.617 1 97.69 55 HIS B N 1
ATOM 1528 C CA . HIS B 1 55 ? 5.445 12.609 -9.953 1 97.69 55 HIS B CA 1
ATOM 1529 C C . HIS B 1 55 ? 5.387 13.789 -10.922 1 97.69 55 HIS B C 1
ATOM 1531 O O . HIS B 1 55 ? 4.555 14.688 -10.766 1 97.69 55 HIS B O 1
ATOM 1537 N N . PRO B 1 56 ? 6.125 13.75 -11.977 1 94.75 56 PRO B N 1
ATOM 1538 C CA . PRO B 1 56 ? 6.199 14.898 -12.883 1 94.75 56 PRO B CA 1
ATOM 1539 C C . PRO B 1 56 ? 4.934 15.07 -13.727 1 94.75 56 PRO B C 1
ATOM 1541 O O . PRO B 1 56 ? 4.707 16.141 -14.289 1 94.75 56 PRO B O 1
ATOM 1544 N N . LYS B 1 57 ? 4.164 14.086 -13.891 1 94.06 57 LYS B N 1
ATOM 1545 C CA . LYS B 1 57 ? 2.928 14.195 -14.656 1 94.06 57 LYS B CA 1
ATOM 1546 C C . LYS B 1 57 ? 1.774 14.664 -13.773 1 94.06 57 LYS B C 1
ATOM 1548 O O . LYS B 1 57 ? 0.704 15.016 -14.281 1 94.06 57 LYS B O 1
ATOM 1553 N N . ILE B 1 58 ? 1.937 14.641 -12.477 1 91.62 58 ILE B N 1
ATOM 1554 C CA . ILE B 1 58 ? 0.893 15.047 -11.539 1 91.62 58 ILE B CA 1
ATOM 1555 C C . ILE B 1 58 ? 1.116 16.5 -11.117 1 91.62 58 ILE B C 1
ATOM 1557 O O . ILE B 1 58 ? 0.162 17.266 -11 1 91.62 58 ILE B O 1
ATOM 1561 N N . PHE B 1 59 ? 2.393 16.844 -10.945 1 91.12 59 PHE B N 1
ATOM 1562 C CA . PHE B 1 59 ? 2.725 18.219 -10.578 1 91.12 59 PHE B CA 1
ATOM 1563 C C . PHE B 1 59 ? 3.73 18.812 -11.555 1 91.12 59 PHE B C 1
ATOM 1565 O O . PHE B 1 59 ? 4.727 18.172 -11.898 1 91.12 59 PHE B O 1
ATOM 1572 N N . VAL B 1 60 ? 3.453 20 -11.906 1 90.25 60 VAL B N 1
ATOM 1573 C CA . VAL B 1 60 ? 4.352 20.719 -12.812 1 90.25 60 VAL B CA 1
ATOM 1574 C C . VAL B 1 60 ? 5.738 20.828 -12.18 1 90.25 60 VAL B C 1
ATOM 1576 O O . VAL B 1 60 ? 6.75 20.625 -12.859 1 90.25 60 VAL B O 1
ATOM 1579 N N . ASN B 1 61 ? 5.727 21.125 -10.977 1 93.62 61 ASN B N 1
ATOM 1580 C CA . ASN B 1 61 ? 6.953 21.125 -10.188 1 93.62 61 ASN B CA 1
ATOM 1581 C C . ASN B 1 61 ? 6.934 20.047 -9.109 1 93.62 61 ASN B C 1
ATOM 1583 O O . ASN B 1 61 ? 6.562 20.312 -7.969 1 93.62 61 ASN B O 1
ATOM 1587 N N . PRO B 1 62 ? 7.434 18.953 -9.469 1 96.06 62 PRO B N 1
ATOM 1588 C CA . PRO B 1 62 ? 7.414 17.891 -8.469 1 96.06 62 PRO B CA 1
ATOM 1589 C C . PRO B 1 62 ? 8.305 18.188 -7.262 1 96.06 62 PRO B C 1
ATOM 1591 O O . PRO B 1 62 ? 9.336 18.844 -7.402 1 96.06 62 PRO B O 1
ATOM 1594 N N . THR B 1 63 ? 7.871 17.734 -6.16 1 97.19 63 THR B N 1
ATOM 1595 C CA . THR B 1 63 ? 8.688 17.812 -4.957 1 97.19 63 THR B CA 1
ATOM 1596 C C . THR B 1 63 ? 9.922 16.922 -5.078 1 97.19 63 THR B C 1
ATOM 1598 O O . THR B 1 63 ? 9.805 15.742 -5.422 1 97.19 63 THR B O 1
ATOM 1601 N N . PRO B 1 64 ? 11.086 17.547 -4.887 1 97.19 64 PRO B N 1
ATOM 1602 C CA . PRO B 1 64 ? 12.25 16.656 -4.832 1 97.19 64 PRO B CA 1
ATOM 1603 C C . PRO B 1 64 ? 12.094 15.555 -3.779 1 97.19 64 PRO B C 1
ATOM 1605 O O . PRO B 1 64 ? 11.578 15.805 -2.688 1 97.19 64 PRO B O 1
ATOM 1608 N N . MET B 1 65 ? 12.547 14.352 -4.098 1 98.06 65 MET B N 1
ATOM 1609 C CA . MET B 1 65 ? 12.391 13.211 -3.201 1 98.06 65 MET B CA 1
ATOM 1610 C C . MET B 1 65 ? 12.984 13.516 -1.83 1 98.06 65 MET B C 1
ATOM 1612 O O . MET B 1 65 ? 12.383 13.188 -0.804 1 98.06 65 MET B O 1
ATOM 1616 N N . ALA B 1 66 ? 14.109 14.148 -1.794 1 97.75 66 ALA B N 1
ATOM 1617 C CA . ALA B 1 66 ? 14.75 14.477 -0.523 1 97.75 66 ALA B CA 1
ATOM 1618 C C . ALA B 1 66 ? 13.82 15.305 0.364 1 97.75 66 ALA B C 1
ATOM 1620 O O . ALA B 1 66 ? 13.773 15.102 1.58 1 97.75 66 ALA B O 1
ATOM 1621 N N . GLU B 1 67 ? 13.125 16.203 -0.223 1 97.88 67 GLU B N 1
ATOM 1622 C CA . GLU B 1 67 ? 12.195 17.047 0.521 1 97.88 67 GLU B CA 1
ATOM 1623 C C . GLU B 1 67 ? 10.969 16.25 0.972 1 97.88 67 GLU B C 1
ATOM 1625 O O . GLU B 1 67 ? 10.469 16.438 2.084 1 97.88 67 GLU B O 1
ATOM 1630 N N . ALA B 1 68 ? 10.461 15.406 0.118 1 98.5 68 ALA B N 1
ATOM 1631 C CA . ALA B 1 68 ? 9.336 14.547 0.472 1 98.5 68 ALA B CA 1
ATOM 1632 C C . ALA B 1 68 ? 9.68 13.641 1.648 1 98.5 68 ALA B C 1
ATOM 1634 O O . ALA B 1 68 ? 8.883 13.477 2.572 1 98.5 68 ALA B O 1
ATOM 1635 N N . LEU B 1 69 ? 10.891 13.07 1.608 1 98.62 69 LEU B N 1
ATOM 1636 C CA . LEU B 1 69 ? 11.367 12.219 2.697 1 98.62 69 LEU B CA 1
ATOM 1637 C C . LEU B 1 69 ? 11.477 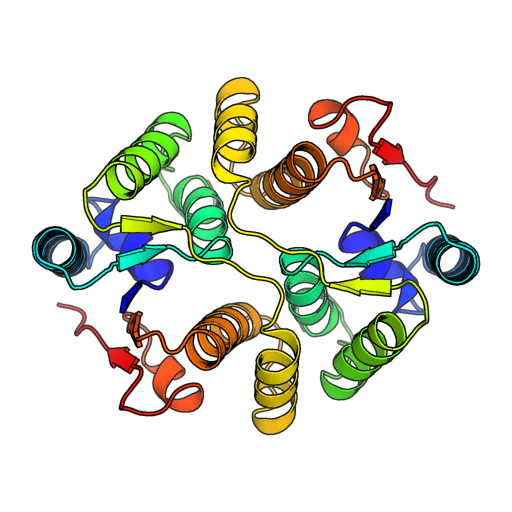13.008 3.996 1 98.62 69 LEU B C 1
ATOM 1639 O O . LEU B 1 69 ? 11.102 12.508 5.062 1 98.62 69 LEU B O 1
ATOM 1643 N N . ARG B 1 70 ? 11.953 14.227 3.934 1 98.19 70 ARG B N 1
ATOM 1644 C CA . ARG B 1 70 ? 12.102 15.07 5.113 1 98.19 70 ARG B CA 1
ATOM 1645 C C . ARG B 1 70 ? 10.742 15.359 5.75 1 98.19 70 ARG B C 1
ATOM 1647 O O . ARG B 1 70 ? 10.633 15.438 6.973 1 98.19 70 ARG B O 1
ATOM 1654 N N . PHE B 1 71 ? 9.82 15.539 4.918 1 98.56 71 PHE B N 1
ATOM 1655 C CA . PHE B 1 71 ? 8.469 15.781 5.41 1 98.56 71 PHE B CA 1
ATOM 1656 C C . PHE B 1 71 ? 7.965 14.594 6.219 1 98.56 71 PHE B C 1
ATOM 1658 O O . PHE B 1 71 ? 7.461 14.758 7.332 1 98.56 71 PHE B O 1
ATOM 1665 N N . ILE B 1 72 ? 8.117 13.398 5.73 1 98.69 72 ILE B N 1
ATOM 1666 C CA . ILE B 1 72 ? 7.672 12.195 6.422 1 98.69 72 ILE B CA 1
ATOM 1667 C C . ILE B 1 72 ? 8.523 11.977 7.672 1 98.69 72 ILE B C 1
ATOM 1669 O O . ILE B 1 72 ? 8 11.609 8.727 1 98.69 72 ILE B O 1
ATOM 1673 N N . ASP B 1 73 ? 9.805 12.227 7.551 1 98.38 73 ASP B N 1
ATOM 1674 C CA . ASP B 1 73 ? 10.688 12.133 8.711 1 98.38 73 ASP B CA 1
ATOM 1675 C C . ASP B 1 73 ? 10.195 13.016 9.852 1 98.38 73 ASP B C 1
ATOM 1677 O O . ASP B 1 73 ? 10.164 12.594 11.008 1 98.38 73 ASP B O 1
ATOM 1681 N N . ALA B 1 74 ? 9.859 14.203 9.516 1 98.06 74 ALA B N 1
ATOM 1682 C CA . ALA B 1 74 ? 9.406 15.164 10.516 1 98.06 74 ALA B CA 1
ATOM 1683 C C . ALA B 1 74 ? 8.125 14.68 11.195 1 98.06 74 ALA B C 1
ATOM 1685 O O . ALA B 1 74 ? 7.977 14.82 12.414 1 98.06 74 ALA B O 1
ATOM 1686 N N . LEU B 1 75 ? 7.246 14.141 10.438 1 98.31 75 LEU B N 1
ATOM 1687 C CA . LEU B 1 75 ? 6.016 13.609 11.016 1 98.31 75 LEU B CA 1
ATOM 1688 C C . LEU B 1 75 ? 6.316 12.453 11.969 1 98.31 75 LEU B C 1
ATOM 1690 O O . LEU B 1 75 ? 5.859 12.461 13.117 1 98.31 75 LEU B O 1
ATOM 1694 N N . LEU B 1 76 ? 7.125 11.516 11.516 1 97.38 76 LEU B N 1
ATOM 1695 C CA . LEU B 1 76 ? 7.367 10.297 12.273 1 97.38 76 LEU B CA 1
ATOM 1696 C C . LEU B 1 76 ? 8.242 10.578 13.492 1 97.38 76 LEU B C 1
ATOM 1698 O O . LEU B 1 76 ? 8.25 9.797 14.445 1 97.38 76 LEU B O 1
ATOM 1702 N N . ALA B 1 77 ? 8.93 11.664 13.461 1 97 77 ALA B N 1
ATOM 1703 C CA . ALA B 1 77 ? 9.773 12.047 14.586 1 97 77 ALA B CA 1
ATOM 1704 C C . ALA B 1 77 ? 8.953 12.734 15.68 1 97 77 ALA B C 1
ATOM 1706 O O . ALA B 1 77 ? 9.414 12.891 16.812 1 97 77 ALA B O 1
ATOM 1707 N N . SER B 1 78 ? 7.781 13.125 15.359 1 97.19 78 SER B N 1
ATOM 1708 C CA . SER B 1 78 ? 6.945 13.875 16.297 1 97.19 78 SER B CA 1
ATOM 1709 C C . SER B 1 78 ? 6.359 12.961 17.359 1 97.19 78 SER B C 1
ATOM 1711 O O . SER B 1 78 ? 5.938 11.836 17.062 1 97.19 78 SER B O 1
ATOM 1713 N N . PRO B 1 79 ? 6.344 13.453 18.656 1 97.19 79 PRO B N 1
ATOM 1714 C CA . PRO B 1 79 ? 5.738 12.641 19.719 1 97.19 79 PRO B CA 1
ATOM 1715 C C . PRO B 1 79 ? 4.285 12.281 19.438 1 97.19 79 PRO B C 1
ATOM 1717 O O . PRO B 1 79 ? 3.512 13.141 18.984 1 97.19 79 PRO B O 1
ATOM 1720 N N . GLY B 1 80 ? 3.979 11.047 19.641 1 97.44 80 GLY B N 1
ATOM 1721 C CA . GLY B 1 80 ? 2.602 10.609 19.484 1 97.44 80 GLY B CA 1
ATOM 1722 C C . GLY B 1 80 ? 2.256 10.219 18.047 1 97.44 80 GLY B C 1
ATOM 1723 O O . GLY B 1 80 ? 1.143 9.766 17.781 1 97.44 80 GLY B O 1
ATOM 1724 N N . VAL B 1 81 ? 3.168 10.414 17.062 1 97.5 81 VAL B N 1
ATOM 1725 C CA . VAL B 1 81 ? 2.975 9.938 15.695 1 97.5 81 VAL B CA 1
ATOM 1726 C C . VAL B 1 81 ? 3.627 8.57 15.523 1 97.5 81 VAL B C 1
ATOM 1728 O O . VAL B 1 81 ? 4.773 8.367 15.922 1 97.5 81 VAL B O 1
ATO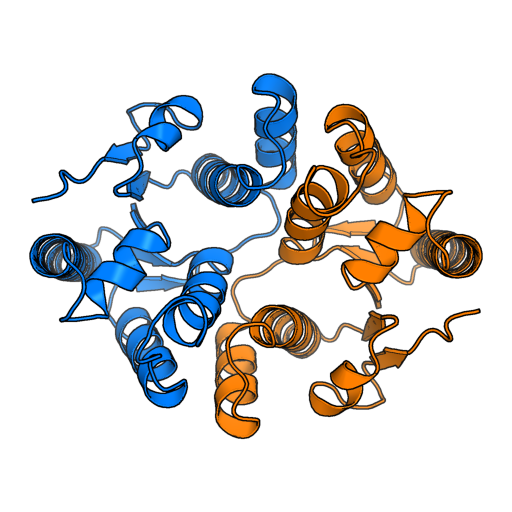M 1731 N N . GLU B 1 82 ? 2.84 7.668 14.93 1 96.56 82 GLU B N 1
ATOM 1732 C CA . GLU B 1 82 ? 3.354 6.309 14.773 1 96.56 82 GLU B CA 1
ATOM 1733 C C . GLU B 1 82 ? 3.031 5.75 13.391 1 96.56 82 GLU B C 1
ATOM 1735 O O . GLU B 1 82 ? 2.025 6.125 12.789 1 96.56 82 GLU B O 1
ATOM 1740 N N . GLN B 1 83 ? 3.926 4.91 12.969 1 97.31 83 GLN B N 1
ATOM 1741 C CA . GLN B 1 83 ? 3.607 4.113 11.789 1 97.31 83 GLN B CA 1
ATOM 1742 C C . GLN B 1 83 ? 2.646 2.98 12.133 1 97.31 83 GLN B C 1
ATOM 1744 O O . GLN B 1 83 ? 2.926 2.17 13.016 1 97.31 83 GLN B O 1
ATOM 1749 N N . ALA B 1 84 ? 1.541 2.914 11.438 1 98 84 ALA B N 1
ATOM 1750 C CA . ALA B 1 84 ? 0.567 1.851 11.672 1 98 84 ALA B CA 1
ATOM 1751 C C . ALA B 1 84 ? 1.077 0.513 11.141 1 98 84 ALA B C 1
ATOM 1753 O O . ALA B 1 84 ? 2.004 0.474 10.328 1 98 84 ALA B O 1
ATOM 1754 N N . VAL B 1 85 ? 0.502 -0.566 11.672 1 97.81 85 VAL B N 1
ATOM 1755 C CA . VAL B 1 85 ? 0.839 -1.92 11.242 1 97.81 85 VAL B CA 1
ATOM 1756 C C . VAL B 1 85 ? -0.259 -2.461 10.336 1 97.81 85 VAL B C 1
ATOM 1758 O O . VAL B 1 85 ? -1.443 -2.391 10.664 1 97.81 85 VAL B O 1
ATOM 1761 N N . LEU B 1 86 ? 0.149 -2.961 9.156 1 97.94 86 LEU B N 1
ATOM 1762 C CA . LEU B 1 86 ? -0.755 -3.58 8.188 1 97.94 86 LEU B CA 1
ATOM 1763 C C . LEU B 1 86 ? -0.53 -5.086 8.125 1 97.94 86 LEU B C 1
ATOM 1765 O O . LEU B 1 86 ? 0.569 -5.566 8.406 1 97.94 86 LEU B O 1
ATOM 1769 N N . GLY B 1 87 ? -1.518 -5.828 7.723 1 96.62 87 GLY B N 1
ATOM 1770 C CA . GLY B 1 87 ? -1.363 -7.254 7.484 1 96.62 87 GLY B CA 1
ATOM 1771 C C . GLY B 1 87 ? -2.604 -8.055 7.832 1 96.62 87 GLY B C 1
ATOM 1772 O O . GLY B 1 87 ? -2.75 -9.203 7.402 1 96.62 87 GLY B O 1
ATOM 1773 N N . ALA B 1 88 ? -3.521 -7.391 8.539 1 97.06 88 ALA B N 1
ATOM 1774 C CA . ALA B 1 88 ? -4.668 -8.141 9.039 1 97.06 88 ALA B CA 1
ATOM 1775 C C . ALA B 1 88 ? -5.969 -7.621 8.445 1 97.06 88 ALA B C 1
ATOM 1777 O O . ALA B 1 88 ? -7.051 -8.125 8.766 1 97.06 88 ALA B O 1
ATOM 1778 N N . GLU B 1 89 ? -5.895 -6.684 7.512 1 97.88 89 GLU B N 1
ATOM 1779 C CA . GLU B 1 89 ? -7.098 -5.957 7.113 1 97.88 89 GLU B CA 1
ATOM 1780 C C . GLU B 1 89 ? -7.754 -6.609 5.898 1 97.88 89 GLU B C 1
ATOM 1782 O O . GLU B 1 89 ? -8.773 -6.121 5.402 1 97.88 89 GLU B O 1
ATOM 1787 N N . TRP B 1 90 ? -7.191 -7.809 5.461 1 98 90 TRP B N 1
ATOM 1788 C CA . TRP B 1 90 ? -7.711 -8.438 4.25 1 98 90 TRP B CA 1
ATOM 1789 C C . TRP B 1 90 ? -9.203 -8.719 4.379 1 98 90 TRP B C 1
ATOM 1791 O O . TRP B 1 90 ? -9.984 -8.375 3.49 1 98 90 TRP B O 1
ATOM 1801 N N . PRO B 1 91 ? -9.703 -9.273 5.484 1 98.12 91 PRO B N 1
ATOM 1802 C CA . PRO B 1 91 ? -11.141 -9.555 5.559 1 98.12 91 PRO B CA 1
ATOM 1803 C C . PRO B 1 91 ? -11.992 -8.297 5.367 1 98.12 91 PRO B C 1
ATOM 1805 O O . PRO B 1 91 ? -13.023 -8.344 4.684 1 98.12 91 PRO B O 1
ATOM 1808 N N . ALA B 1 92 ? -11.594 -7.184 5.93 1 98.5 92 ALA B N 1
ATOM 1809 C CA . ALA B 1 92 ? -12.328 -5.934 5.777 1 98.5 92 ALA B CA 1
ATOM 1810 C C . ALA B 1 92 ? -12.242 -5.414 4.348 1 98.5 92 ALA B C 1
ATOM 1812 O O . ALA B 1 92 ? -13.234 -4.934 3.793 1 98.5 92 ALA B O 1
ATOM 1813 N N . LEU B 1 93 ? -11.047 -5.469 3.74 1 98.62 93 LEU B N 1
ATOM 1814 C CA . LEU B 1 93 ? -10.891 -5.02 2.361 1 98.62 93 LEU B CA 1
ATOM 1815 C C . LEU B 1 93 ? -11.742 -5.852 1.413 1 98.62 93 LEU B C 1
ATOM 1817 O O . LEU B 1 93 ? -12.438 -5.305 0.555 1 98.62 93 LEU B O 1
ATOM 1821 N N . ARG B 1 94 ? -11.617 -7.156 1.591 1 98.56 94 ARG B N 1
ATOM 1822 C CA . ARG B 1 94 ? -12.406 -8.086 0.785 1 98.56 94 ARG B CA 1
ATOM 1823 C C . ARG B 1 94 ? -13.891 -7.758 0.859 1 98.56 94 ARG B C 1
ATOM 1825 O O . ARG B 1 94 ? -14.57 -7.699 -0.167 1 98.56 94 ARG B O 1
ATOM 1832 N N . GLN B 1 95 ? -14.367 -7.551 2.021 1 98.25 95 GLN B N 1
ATOM 1833 C CA . GLN B 1 95 ? -15.789 -7.277 2.238 1 98.25 95 GLN B CA 1
ATOM 1834 C C . GLN B 1 95 ? -16.188 -5.949 1.609 1 98.25 95 GLN B C 1
ATOM 1836 O O . GLN B 1 95 ? -17.234 -5.855 0.963 1 98.25 95 GLN B O 1
ATOM 1841 N N . LEU B 1 96 ? -15.43 -4.934 1.824 1 98.25 96 LEU B N 1
ATOM 1842 C CA . LEU B 1 96 ? -15.734 -3.629 1.244 1 98.25 96 LEU B CA 1
ATOM 1843 C C . LEU B 1 96 ? -15.828 -3.717 -0.275 1 98.25 96 LEU B C 1
ATOM 1845 O O . LEU B 1 96 ? -16.781 -3.209 -0.874 1 98.25 96 LEU B O 1
ATOM 1849 N N . CYS B 1 97 ? -14.836 -4.375 -0.886 1 98.12 97 CYS B N 1
ATOM 1850 C CA . CYS B 1 97 ? -14.797 -4.473 -2.34 1 98.12 97 CYS B CA 1
ATOM 1851 C C . CYS B 1 97 ? -15.977 -5.289 -2.863 1 98.12 97 CYS B C 1
ATOM 1853 O O . CYS B 1 97 ? -16.578 -4.934 -3.877 1 98.12 97 CYS B O 1
ATOM 1855 N N . ALA B 1 98 ? -16.266 -6.348 -2.178 1 97.56 98 ALA B N 1
ATOM 1856 C CA . ALA B 1 98 ? -17.375 -7.211 -2.596 1 97.56 98 ALA B CA 1
ATOM 1857 C C . ALA B 1 98 ? -18.719 -6.504 -2.434 1 97.56 98 ALA B C 1
ATOM 1859 O O . ALA B 1 98 ? -19.531 -6.5 -3.352 1 97.56 98 ALA B O 1
ATOM 1860 N N . ASP B 1 99 ? -18.953 -5.848 -1.351 1 96.06 99 ASP B N 1
ATOM 1861 C CA . ASP B 1 99 ? -20.234 -5.266 -0.993 1 96.06 99 ASP B CA 1
ATOM 1862 C C . ASP B 1 99 ? -20.531 -4.016 -1.824 1 96.06 99 ASP B C 1
ATOM 1864 O O . ASP B 1 99 ? -21.672 -3.768 -2.199 1 96.06 99 ASP B O 1
ATOM 1868 N N . LYS B 1 100 ? -19.5 -3.252 -2.133 1 90.81 100 LYS B N 1
ATOM 1869 C CA . LYS B 1 100 ? -19.719 -1.945 -2.748 1 90.81 100 LYS B CA 1
ATOM 1870 C C . LYS B 1 100 ? -19.266 -1.947 -4.207 1 90.81 100 LYS B C 1
ATOM 1872 O O . LYS B 1 100 ? -19.234 -0.896 -4.852 1 90.81 100 LYS B O 1
ATOM 1877 N N . ALA B 1 101 ? -18.891 -3.107 -4.695 1 89.19 101 ALA B N 1
ATOM 1878 C CA . ALA B 1 101 ? -18.453 -3.283 -6.078 1 89.19 101 ALA B CA 1
ATOM 1879 C C . ALA B 1 101 ? -17.359 -2.279 -6.441 1 89.19 101 ALA B C 1
ATOM 1881 O O . ALA B 1 101 ? -17.453 -1.603 -7.469 1 89.19 101 ALA B O 1
ATOM 1882 N N . LEU B 1 102 ? -16.469 -2.051 -5.516 1 94.12 102 LEU B N 1
ATOM 1883 C CA . LEU B 1 102 ? -15.367 -1.133 -5.734 1 94.12 102 LEU B CA 1
ATOM 1884 C C . LEU B 1 102 ? -14.359 -1.724 -6.715 1 94.12 102 LEU B C 1
ATOM 1886 O O . LEU B 1 102 ? -14.125 -2.936 -6.723 1 94.12 102 LEU B O 1
ATOM 1890 N N . ALA B 1 103 ? -13.797 -0.904 -7.531 1 94.69 103 ALA B N 1
ATOM 1891 C CA . ALA B 1 103 ? -12.836 -1.36 -8.531 1 94.69 103 ALA B CA 1
ATOM 1892 C C . ALA B 1 103 ? -11.836 -0.256 -8.883 1 94.69 103 ALA B C 1
ATOM 1894 O O . ALA B 1 103 ? -12.039 0.906 -8.516 1 94.69 103 ALA B O 1
ATOM 1895 N N . ALA B 1 104 ? -10.742 -0.66 -9.477 1 96.5 104 ALA B N 1
ATOM 1896 C CA . ALA B 1 104 ? -9.797 0.267 -10.086 1 96.5 104 ALA B CA 1
ATOM 1897 C C . ALA B 1 104 ? -9.367 1.342 -9.094 1 96.5 104 ALA B C 1
ATOM 1899 O O . ALA B 1 104 ? -8.844 1.03 -8.016 1 96.5 104 ALA B O 1
ATOM 1900 N N . ASN B 1 105 ? -9.758 2.531 -9.344 1 95.5 105 ASN B N 1
ATOM 1901 C CA . ASN B 1 105 ? -9.219 3.648 -8.578 1 95.5 105 ASN B CA 1
ATOM 1902 C C . ASN B 1 105 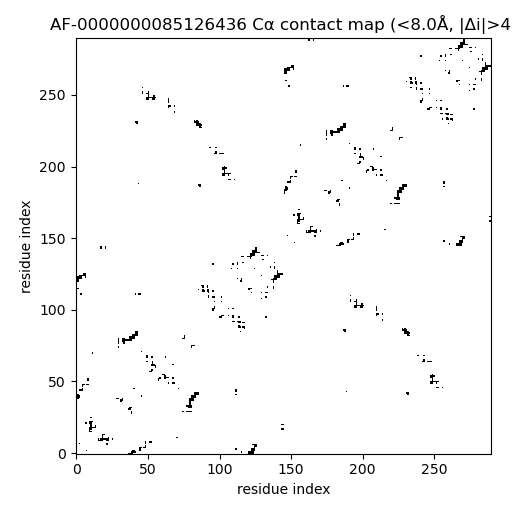? -9.945 3.814 -7.246 1 95.5 105 ASN B C 1
ATOM 1904 O O . ASN B 1 105 ? -9.562 4.648 -6.426 1 95.5 105 ASN B O 1
ATOM 1908 N N . ASP B 1 106 ? -10.891 2.951 -6.945 1 97.19 106 ASP B N 1
ATOM 1909 C CA . ASP B 1 106 ? -11.547 2.941 -5.641 1 97.19 106 ASP B CA 1
ATOM 1910 C C . ASP B 1 106 ? -10.75 2.113 -4.633 1 97.19 106 ASP B C 1
ATOM 1912 O O . ASP B 1 106 ? -10.969 2.229 -3.424 1 97.19 106 ASP B O 1
ATOM 1916 N N . VAL B 1 107 ? -9.883 1.272 -5.098 1 98.38 107 VAL B N 1
ATOM 1917 C CA . VAL B 1 107 ? -9.281 0.238 -4.266 1 98.38 107 VAL B CA 1
ATOM 1918 C C . VAL B 1 107 ? -8.367 0.88 -3.227 1 98.38 107 VAL B C 1
ATOM 1920 O O . VAL B 1 107 ? -8.375 0.488 -2.057 1 98.38 107 VAL B O 1
ATOM 1923 N N . PRO B 1 108 ? -7.637 1.935 -3.576 1 98.12 108 PRO B N 1
ATOM 1924 C CA . PRO B 1 108 ? -6.781 2.551 -2.559 1 98.12 108 PRO B CA 1
ATOM 1925 C C . PRO B 1 108 ? -7.578 3.125 -1.389 1 98.12 108 PRO B C 1
ATOM 1927 O O . PRO B 1 108 ? -7.195 2.949 -0.23 1 98.12 108 PRO B O 1
ATOM 1930 N N . ASP B 1 109 ? -8.672 3.74 -1.67 1 98.06 109 ASP B N 1
ATOM 1931 C CA . ASP B 1 109 ? -9.516 4.262 -0.599 1 98.06 109 ASP B CA 1
ATOM 1932 C C . ASP B 1 109 ? -10.148 3.125 0.201 1 98.06 109 ASP B C 1
ATOM 1934 O O . ASP B 1 109 ? -10.281 3.219 1.424 1 98.06 109 ASP B O 1
ATOM 1938 N N . ALA B 1 110 ? -10.547 2.078 -0.5 1 98.62 110 ALA B N 1
ATOM 1939 C CA . ALA B 1 110 ? -11.086 0.9 0.171 1 98.62 110 ALA B CA 1
ATOM 1940 C C . ALA B 1 110 ? -10.062 0.279 1.111 1 98.62 110 ALA B C 1
ATOM 1942 O O . ALA B 1 110 ? -10.398 -0.154 2.215 1 98.62 110 ALA B O 1
ATOM 1943 N N . TRP B 1 111 ? -8.844 0.229 0.667 1 98.81 111 TRP B N 1
ATOM 1944 C CA . TRP B 1 111 ? -7.77 -0.342 1.478 1 98.81 111 TRP B CA 1
ATOM 1945 C C . TRP B 1 111 ? -7.535 0.49 2.734 1 98.81 111 TRP B C 1
ATOM 1947 O O . TRP B 1 111 ? -7.41 -0.056 3.832 1 98.81 111 TRP B O 1
ATOM 1957 N N . LEU B 1 112 ? -7.488 1.812 2.596 1 98.81 112 LEU B N 1
ATOM 1958 C CA . LEU B 1 112 ? -7.34 2.693 3.748 1 98.81 112 LEU B CA 1
ATOM 1959 C C . LEU B 1 112 ? -8.508 2.521 4.715 1 98.81 112 LEU B C 1
ATOM 1961 O O . LEU B 1 112 ? -8.305 2.441 5.93 1 98.81 112 LEU B O 1
ATOM 1965 N N . ALA B 1 113 ? -9.664 2.449 4.184 1 98.75 113 ALA B N 1
ATOM 1966 C CA . ALA B 1 113 ? -10.852 2.24 5.016 1 98.75 113 ALA B CA 1
ATOM 1967 C C . ALA B 1 113 ? -10.773 0.904 5.746 1 98.75 113 ALA B C 1
ATOM 1969 O O . ALA B 1 113 ? -11.078 0.823 6.938 1 98.75 113 ALA B O 1
ATOM 1970 N N . ALA B 1 114 ? -10.375 -0.149 5.062 1 98.81 114 ALA B N 1
ATOM 1971 C CA . ALA B 1 114 ? -10.25 -1.477 5.66 1 98.81 114 ALA B CA 1
ATOM 1972 C C . ALA B 1 114 ? -9.25 -1.47 6.812 1 98.81 114 ALA B C 1
ATOM 1974 O O . ALA B 1 114 ? -9.5 -2.078 7.855 1 98.81 114 ALA B O 1
ATOM 1975 N N . ALA B 1 115 ? -8.141 -0.771 6.594 1 98.62 115 ALA B N 1
ATOM 1976 C CA . ALA B 1 115 ? -7.145 -0.643 7.652 1 98.62 115 ALA B CA 1
ATOM 1977 C C . ALA B 1 115 ? -7.723 0.082 8.867 1 98.62 115 ALA B C 1
ATOM 1979 O O . ALA B 1 115 ? -7.52 -0.341 10.008 1 98.62 115 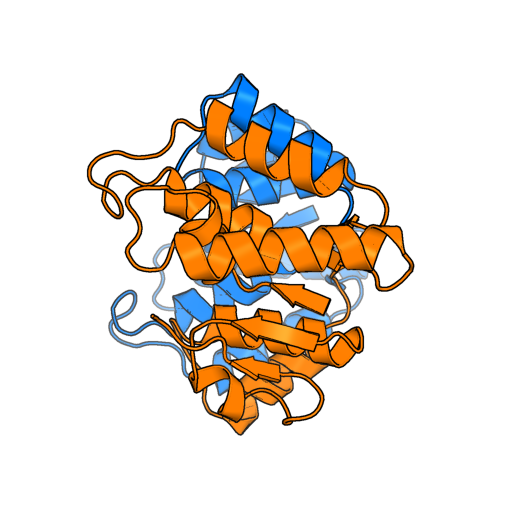ALA B O 1
ATOM 1980 N N . ALA B 1 116 ? -8.453 1.158 8.594 1 98.5 116 ALA B N 1
ATOM 1981 C CA . ALA B 1 116 ? -9.07 1.933 9.664 1 98.5 116 ALA B CA 1
ATOM 1982 C C . ALA B 1 116 ? -10.07 1.088 10.445 1 98.5 116 ALA B C 1
ATOM 1984 O O . ALA B 1 116 ? -10.117 1.146 11.672 1 98.5 116 ALA B O 1
ATOM 1985 N N . ILE B 1 117 ? -10.859 0.28 9.742 1 98.25 117 ILE B N 1
ATOM 1986 C CA . ILE B 1 117 ? -11.836 -0.6 10.375 1 98.25 117 ILE B CA 1
ATOM 1987 C C . ILE B 1 117 ? -11.125 -1.6 11.281 1 98.25 117 ILE B C 1
ATOM 1989 O O . ILE B 1 117 ? -11.492 -1.761 12.453 1 98.25 117 ILE B O 1
ATOM 1993 N N . HIS B 1 118 ? -10.156 -2.225 10.797 1 97.88 118 HIS B N 1
ATOM 1994 C CA . HIS B 1 118 ? -9.43 -3.244 11.539 1 97.88 118 HIS B CA 1
ATOM 1995 C C . HIS B 1 118 ? -8.75 -2.65 12.773 1 97.88 118 HIS B C 1
ATOM 1997 O O . HIS B 1 118 ? -8.75 -3.262 13.844 1 97.88 118 HIS B O 1
ATOM 2003 N N . GLN B 1 119 ? -8.203 -1.474 12.625 1 97.75 119 GLN B N 1
ATOM 2004 C CA . GLN B 1 119 ? -7.371 -0.87 13.664 1 97.75 119 GLN B CA 1
ATOM 2005 C C . GLN B 1 119 ? -8.211 -0.033 14.625 1 97.75 119 GLN B C 1
ATOM 2007 O O . GLN B 1 119 ? -7.723 0.401 15.664 1 97.75 119 GLN B O 1
ATOM 2012 N N . GLY B 1 120 ? -9.43 0.229 14.234 1 97.44 120 GLY B N 1
ATOM 2013 C CA . GLY B 1 120 ? -10.258 1.137 15.016 1 97.44 120 GLY B CA 1
ATOM 2014 C C . GLY B 1 120 ? -9.836 2.588 14.883 1 97.44 120 GLY B C 1
ATOM 2015 O O . GLY B 1 120 ? -9.953 3.361 15.836 1 97.44 120 GLY B O 1
ATOM 2016 N N . GLU B 1 121 ? -9.305 2.955 13.758 1 97.69 121 GLU B N 1
ATOM 2017 C CA . GLU B 1 121 ? -8.812 4.309 13.523 1 97.69 121 GLU B CA 1
ATOM 2018 C C . GLU B 1 121 ? -9.898 5.199 12.922 1 97.69 121 GLU B C 1
ATOM 2020 O O . GLU B 1 121 ? -10.922 4.699 12.445 1 97.69 121 GLU B O 1
ATOM 2025 N N . HIS B 1 122 ? -9.68 6.445 12.969 1 98.19 122 HIS B N 1
ATOM 2026 C CA . HIS B 1 122 ? -10.531 7.484 12.398 1 98.19 122 HIS B CA 1
ATOM 2027 C C . HIS B 1 122 ? -9.852 8.164 11.219 1 98.19 122 HIS B C 1
ATOM 2029 O O . HIS B 1 122 ? -8.781 8.766 11.375 1 98.19 122 HIS B O 1
ATOM 2035 N N . VAL B 1 123 ? -10.508 8.117 10.047 1 98.62 123 VAL B N 1
ATOM 2036 C CA . VAL B 1 123 ? -9.914 8.641 8.82 1 98.62 123 VAL B CA 1
ATOM 2037 C C . VAL B 1 123 ? -10.336 10.102 8.633 1 98.62 123 VAL B C 1
ATOM 2039 O O . VAL B 1 123 ? -11.5 10.445 8.82 1 98.62 123 VAL B O 1
ATOM 2042 N N . VAL B 1 124 ? -9.367 10.914 8.297 1 98.25 124 VAL B N 1
ATOM 2043 C CA . VAL B 1 124 ? -9.633 12.297 7.918 1 98.25 124 VAL B CA 1
ATOM 2044 C C . VAL B 1 124 ? -9.219 12.523 6.461 1 98.25 124 VAL B C 1
ATOM 2046 O O . VAL B 1 124 ? -8.102 12.188 6.066 1 98.25 124 VAL B O 1
ATOM 2049 N N . SER B 1 125 ? -10.109 13.039 5.664 1 97.88 125 SER B N 1
ATOM 2050 C CA . SER B 1 125 ? -9.883 13.234 4.234 1 97.88 125 SER B CA 1
ATOM 2051 C C . SER B 1 125 ? -10.703 14.398 3.701 1 97.88 125 SER B C 1
ATOM 2053 O O . SER B 1 125 ? -11.617 14.883 4.375 1 97.88 125 SER B O 1
ATOM 2055 N N . PHE B 1 126 ? -10.32 14.867 2.465 1 96.5 126 PHE B N 1
ATOM 2056 C CA . PHE B 1 126 ? -11.141 15.828 1.733 1 96.5 126 PHE B CA 1
ATOM 2057 C C . PHE B 1 126 ? -12.203 15.109 0.913 1 96.5 126 PHE B C 1
ATOM 2059 O O . PHE B 1 126 ? -13.156 15.734 0.442 1 96.5 126 PHE B O 1
ATOM 2066 N N . ASP B 1 127 ? -12.016 13.844 0.716 1 95.06 127 ASP B N 1
ATOM 2067 C CA . ASP B 1 127 ? -12.852 13.086 -0.207 1 95.06 127 ASP B CA 1
ATOM 2068 C C . ASP B 1 127 ? -14.102 12.562 0.494 1 95.06 127 ASP B C 1
ATOM 2070 O O . ASP B 1 127 ? -14.031 11.633 1.298 1 95.06 127 ASP B O 1
ATOM 2074 N N . ALA B 1 128 ? -15.242 13 0.082 1 94.56 128 ALA B N 1
ATOM 2075 C CA . ALA B 1 128 ? -16.516 12.641 0.689 1 94.56 128 ALA B CA 1
ATOM 2076 C C . ALA B 1 128 ? -16.875 11.18 0.407 1 94.56 128 ALA B C 1
ATOM 2078 O O . ALA B 1 128 ? -17.719 10.594 1.091 1 94.56 128 ALA B O 1
ATOM 2079 N N . ASP B 1 129 ? -16.219 10.602 -0.548 1 93.19 129 ASP B N 1
ATOM 2080 C CA . ASP B 1 129 ? -16.547 9.234 -0.944 1 93.19 129 ASP B CA 1
ATOM 2081 C C . ASP B 1 129 ? -16.234 8.25 0.183 1 93.19 129 ASP B C 1
ATOM 2083 O O . ASP B 1 129 ? -16.766 7.141 0.21 1 93.19 129 ASP B O 1
ATOM 2087 N N . PHE B 1 130 ? -15.492 8.664 1.182 1 97.06 130 PHE B N 1
ATOM 2088 C CA . PHE B 1 130 ? -15.203 7.797 2.318 1 97.06 130 PHE B CA 1
ATOM 2089 C C . PHE B 1 130 ? -16.453 7.531 3.133 1 97.06 130 PHE B C 1
ATOM 2091 O O . PHE B 1 130 ? -16.516 6.562 3.895 1 97.06 130 PHE B O 1
ATOM 2098 N N . LYS B 1 131 ? -17.453 8.359 2.984 1 95.94 131 LYS B N 1
ATOM 2099 C CA . LYS B 1 131 ? -18.719 8.148 3.689 1 95.94 131 LYS B CA 1
ATOM 2100 C C . LYS B 1 131 ? -19.359 6.828 3.279 1 95.94 131 LYS B C 1
ATOM 2102 O O . LYS B 1 131 ? -20.141 6.242 4.047 1 95.94 131 LYS B O 1
ATOM 2107 N N . ARG B 1 132 ? -19.047 6.363 2.107 1 95.69 132 ARG B N 1
ATOM 2108 C CA . ARG B 1 132 ? -19.594 5.102 1.622 1 95.69 132 ARG B CA 1
ATOM 2109 C C . ARG B 1 132 ? -18.797 3.918 2.158 1 95.69 132 ARG B C 1
ATOM 2111 O O . ARG B 1 132 ? -19.266 2.781 2.133 1 95.69 132 ARG B O 1
ATOM 2118 N N . LEU B 1 133 ? -17.656 4.184 2.684 1 97.81 133 LEU B N 1
ATOM 2119 C CA . LEU B 1 133 ? -16.734 3.113 3.061 1 97.81 133 LEU B CA 1
ATOM 2120 C C . LEU B 1 133 ? -16.688 2.945 4.578 1 97.81 133 LEU B C 1
ATOM 2122 O O . LEU B 1 133 ? -16.422 1.85 5.074 1 97.81 133 LEU B O 1
ATOM 2126 N N . LEU B 1 134 ? -16.891 4.031 5.262 1 98.12 134 LEU B N 1
ATOM 2127 C CA . LEU B 1 134 ? -16.719 4.047 6.711 1 98.12 134 LEU B CA 1
ATOM 2128 C C . LEU B 1 134 ? -17.953 4.633 7.395 1 98.12 134 LEU B C 1
ATOM 2130 O O . LEU B 1 134 ? -18.609 5.531 6.852 1 98.12 134 LEU B O 1
ATOM 2134 N N . PRO B 1 135 ? -18.266 4.156 8.609 1 96.94 135 PRO B N 1
ATOM 2135 C CA . PRO B 1 135 ? -19.312 4.832 9.391 1 96.94 135 PRO B CA 1
ATOM 2136 C C . PRO B 1 135 ? -18.891 6.23 9.844 1 96.94 135 PRO B C 1
ATOM 2138 O O . PRO B 1 135 ? -17.703 6.547 9.867 1 96.94 135 PRO B O 1
ATOM 2141 N N . ARG B 1 136 ? -19.812 6.988 10.211 1 95.44 136 ARG B N 1
ATOM 2142 C CA . ARG B 1 136 ? -19.594 8.367 10.625 1 95.44 136 ARG B CA 1
ATOM 2143 C C . ARG B 1 136 ? -18.641 8.445 11.805 1 95.44 136 ARG B C 1
ATOM 2145 O O . ARG B 1 136 ? -17.875 9.406 11.938 1 95.44 136 ARG B O 1
ATOM 2152 N N . SER B 1 137 ? -18.656 7.434 12.625 1 96.69 137 SER B N 1
ATOM 2153 C CA . SER B 1 137 ? -17.828 7.418 13.828 1 96.69 137 SER B CA 1
ATOM 2154 C C . SER B 1 137 ? -16.359 7.227 13.477 1 96.69 137 SER B C 1
ATOM 2156 O O . SER B 1 137 ? -15.477 7.449 14.312 1 96.69 137 SER B O 1
ATOM 2158 N N . GLN B 1 138 ? -16.094 6.922 12.172 1 98.06 138 GLN B N 1
ATOM 2159 C CA . GLN B 1 138 ? -14.711 6.641 11.812 1 98.06 138 GLN B CA 1
ATOM 2160 C C . GLN B 1 138 ? -14.25 7.527 10.656 1 98.06 138 GLN B C 1
ATOM 2162 O O . GLN B 1 138 ? -13.234 7.25 10.023 1 98.06 138 GLN B O 1
ATOM 2167 N N . PHE B 1 139 ? -15.039 8.555 10.383 1 98.25 139 PHE B N 1
ATOM 2168 C CA . PHE B 1 139 ? -14.664 9.367 9.234 1 98.25 139 PHE B CA 1
ATOM 2169 C C . PHE B 1 139 ? -15.031 10.828 9.461 1 98.25 139 PHE B C 1
ATOM 2171 O O . PHE B 1 139 ? -16.141 11.133 9.922 1 98.25 139 PHE B O 1
ATOM 2178 N N . THR B 1 140 ? -14.094 11.711 9.148 1 97.56 140 THR B N 1
ATOM 2179 C CA . THR B 1 140 ? -14.32 13.156 9.102 1 97.56 140 THR B CA 1
ATOM 2180 C C . THR B 1 140 ? -13.914 13.719 7.746 1 97.56 140 THR B C 1
ATOM 2182 O O . THR B 1 140 ? -12.789 13.508 7.289 1 97.56 140 THR B O 1
ATOM 2185 N N . ARG B 1 141 ? -14.82 14.391 7.125 1 96.69 141 ARG B N 1
ATOM 2186 C CA . ARG B 1 141 ? -14.5 15.133 5.914 1 96.69 141 ARG B CA 1
ATOM 2187 C C . ARG B 1 141 ? -14.016 16.547 6.246 1 96.69 141 ARG B C 1
ATOM 2189 O O . ARG B 1 141 ? -14.742 17.328 6.867 1 96.69 141 ARG B O 1
ATOM 2196 N N . LEU B 1 142 ? -12.844 16.812 5.836 1 94.44 142 LEU B N 1
ATOM 2197 C CA . LEU B 1 142 ? -12.352 18.172 5.992 1 94.44 142 LEU B CA 1
ATOM 2198 C C . LEU B 1 142 ? -12.914 19.078 4.902 1 94.44 142 LEU B C 1
ATOM 2200 O O . LEU B 1 142 ? -12.961 18.703 3.732 1 94.44 142 LEU B O 1
ATOM 2204 N N . ALA B 1 143 ? -13.508 20.219 5.23 1 84.81 143 ALA B N 1
ATOM 2205 C CA . ALA B 1 143 ? -14.055 21.172 4.262 1 84.81 143 ALA B CA 1
ATOM 2206 C C . ALA B 1 143 ? -12.938 21.859 3.486 1 84.81 143 ALA B C 1
ATOM 2208 O O . ALA B 1 143 ? -12.031 22.453 4.082 1 84.81 143 ALA B O 1
ATOM 2209 N N . PRO B 1 144 ? -13.078 21.562 2.119 1 69.06 144 PRO B N 1
ATOM 2210 C CA . PRO B 1 144 ? -12.047 22.281 1.36 1 69.06 144 PRO B CA 1
ATOM 2211 C C . PRO B 1 144 ? -12.203 23.797 1.444 1 69.06 144 PRO B C 1
ATOM 2213 O O . PRO B 1 144 ? -13.312 24.297 1.655 1 69.06 144 PRO B O 1
ATOM 2216 N N . GLN B 1 145 ? -11.383 24.656 1.79 1 61.47 145 GLN B N 1
ATOM 2217 C CA . GLN B 1 145 ? -11.609 26.109 1.775 1 61.47 145 GLN B CA 1
ATOM 2218 C C . GLN B 1 145 ? -11.828 26.609 0.353 1 61.47 145 GLN B C 1
ATOM 2220 O O . GLN B 1 145 ? -11.32 26.031 -0.606 1 61.47 145 GLN B O 1
#

Organism: Delftia acidovorans (strain DSM 14801 / SPH-1) (NCBI:txid398578)

Secondary structure (DSSP, 8-state):
-EE-HHHHHHHH-TTSTTHHHHHHHHHHHHHHHHTT--EEE-HHHHHHHHHHHT-TTT-SSPPPHHHHHHHHHHHHHSTTEEEPPBSS-HHHHHHHHHHHT--GGGHHHHHHHHHHHHHT--EEES-GGGGGTS-GGGEEEPPP-/-EE-HHHHHHHH-TTSTTHHHHHHHHHHHHHHHHTT--EEE-HHHHHHHHHHHT-TTT-SSPPPHHHHHHHHHHHHHSTTEEEPPBSS-HHHHHHHHHHHT--GGGHHHHHHHHHHHHHT--EEES-GGGGGTS-GGGEEEPPP-